Protein 6ZBR (pdb70)

Structure (mmCIF, N/CA/C/O backbone):
data_6ZBR
#
_entry.id   6ZBR
#
_cell.length_a   54.075
_cell.length_b   55.603
_cell.length_c   77.073
_cell.angle_alpha   90.000
_cell.angle_beta   90.000
_cell.angle_gamma   90.000
#
_symmetry.space_group_name_H-M   'P 21 21 21'
#
loop_
_entity.id
_entity.type
_entity.pdbx_description
1 polymer 'Chains: P'
2 polymer 'Vascular endothelial growth factor A'
3 non-polymer (4S)-2-METHYL-2,4-PENTANEDIOL
4 non-polymer 'PHOSPHATE ION'
5 water water
#
loop_
_atom_site.group_PDB
_atom_site.id
_atom_site.type_symbol
_atom_site.label_atom_id
_atom_site.label_alt_id
_atom_site.label_comp_id
_atom_site.label_asym_id
_atom_site.label_entity_id
_atom_site.label_seq_id
_atom_site.pdbx_PDB_ins_code
_atom_site.Cartn_x
_atom_site.Cartn_y
_atom_site.Cartn_z
_atom_site.occupancy
_atom_site.B_iso_or_equiv
_atom_site.auth_seq_id
_atom_site.auth_comp_id
_atom_site.auth_asym_id
_atom_site.auth_atom_id
_atom_site.pdbx_PDB_model_num
ATOM 1 N N . CYS A 1 1 ? 27.60500 49.16300 0.56700 0.870 155.40930 1 CYS P N 1
ATOM 2 C CA . CYS A 1 1 ? 27.50000 47.67600 0.47500 0.870 141.77468 1 CYS P CA 1
ATOM 3 C C . CYS A 1 1 ? 28.72000 46.98700 1.11400 0.870 130.02223 1 CYS P C 1
ATOM 4 O O . CYS A 1 1 ? 29.70500 46.69500 0.43600 0.870 122.67041 1 CYS P O 1
ATOM 13 N N . ASP A 1 2 ? 28.61700 46.74500 2.42600 0.870 113.93140 2 ASP P N 1
ATOM 14 C CA . ASP A 1 2 ? 29.65900 46.07700 3.20700 0.870 108.64623 2 ASP P CA 1
ATOM 15 C C . ASP A 1 2 ? 30.10500 44.77000 2.53900 0.870 98.73568 2 ASP 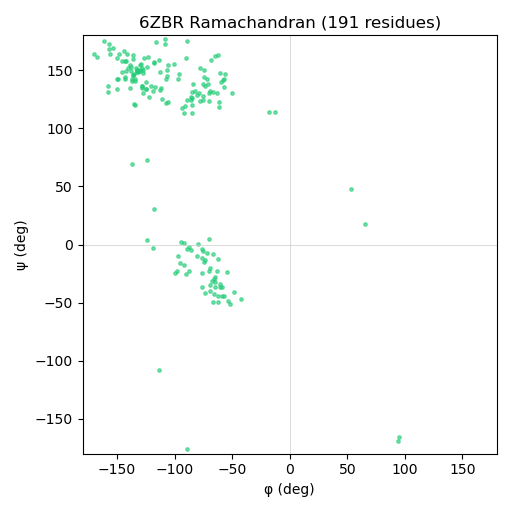P C 1
ATOM 16 O O . ASP A 1 2 ? 29.27200 43.93700 2.17500 0.870 90.14896 2 ASP P O 1
ATOM 25 N N . ILE A 1 3 ? 31.42800 44.59700 2.38800 0.870 87.28635 3 ILE P N 1
ATOM 26 C CA . ILE A 1 3 ? 32.01600 43.40500 1.77700 0.870 82.75326 3 ILE P CA 1
ATOM 27 C C . ILE A 1 3 ? 31.73200 42.09800 2.55900 0.870 81.32142 3 ILE P C 1
ATOM 28 O O . ILE A 1 3 ? 31.79100 40.98700 1.98700 0.870 74.24388 3 ILE P O 1
ATOM 44 N N . HIS A 1 4 ? 31.43700 42.19100 3.85100 0.870 75.06551 4 HIS P N 1
ATOM 45 C CA . HIS A 1 4 ? 31.29400 40.98000 4.66700 0.870 74.59100 4 HIS P CA 1
ATOM 46 C C . HIS A 1 4 ? 29.87700 40.41900 4.67500 0.870 73.98260 4 HIS P C 1
ATOM 47 O O . HIS A 1 4 ? 29.65600 39.32600 5.22200 0.870 73.49769 4 HIS P O 1
ATOM 61 N N . VAL A 1 5 ? 28.93500 41.09300 4.03600 0.870 73.97342 5 VAL P N 1
ATOM 62 C CA . VAL A 1 5 ? 27.50400 40.77300 4.07000 0.870 73.48713 5 VAL P CA 1
ATOM 63 C C . VAL A 1 5 ? 27.02600 40.31400 2.70100 0.870 72.91523 5 VAL P C 1
ATOM 64 O O . VAL A 1 5 ? 27.50200 40.83300 1.69500 0.870 73.10694 5 VAL P O 1
ATOM 96 N N . TRP A 1 7 ? 25.25500 40.35600 -0.69400 0.870 71.95707 7 TRP P N 1
ATOM 97 C CA . TRP A 1 7 ? 24.90800 41.57900 -1.45000 0.870 72.34928 7 TRP P CA 1
ATOM 98 C C . TRP A 1 7 ? 23.57800 41.46800 -2.24600 0.870 71.86544 7 TRP P C 1
ATOM 99 O O . TRP A 1 7 ? 23.20900 40.37600 -2.70800 0.870 71.17635 7 TRP P O 1
ATOM 120 N N . GLU A 1 8 ? 22.86300 42.59200 -2.39900 0.870 81.94333 8 GLU P N 1
ATOM 121 C CA . GLU A 1 8 ? 21.77900 42.71300 -3.36800 0.870 87.75953 8 GLU P CA 1
ATOM 122 C C . GLU A 1 8 ? 22.34000 43.20800 -4.69700 0.870 81.18811 8 GLU P C 1
ATOM 123 O O . GLU A 1 8 ? 23.51300 43.57800 -4.80600 0.870 81.76610 8 GLU P O 1
ATOM 135 N N . TRP A 1 9 ? 21.48000 43.27300 -5.71300 0.870 77.96313 9 TRP P N 1
ATOM 136 C CA . TRP A 1 9 ? 21.96100 43.65700 -7.03700 0.870 75.86112 9 TRP P CA 1
ATOM 137 C C . TRP A 1 9 ? 22.60200 45.04900 -7.01900 0.870 84.71692 9 TRP P C 1
ATOM 138 O O . TRP A 1 9 ? 23.66500 45.25300 -7.62200 0.870 85.90350 9 TRP P O 1
ATOM 159 N N . LYS A 1 10 ? 21.97300 46.01600 -6.35100 0.870 89.63152 10 LYS P N 1
ATOM 160 C CA . LYS A 1 10 ? 22.51800 47.37800 -6.30000 0.870 101.16523 10 LYS P CA 1
ATOM 161 C C . LYS A 1 10 ? 24.03300 47.38000 -6.07400 0.870 103.77407 10 LYS P C 1
ATOM 162 O O . LYS A 1 10 ? 24.77700 48.08200 -6.77200 0.870 101.29847 10 LYS P O 1
ATOM 179 N N . CYS A 1 11 ? 24.49500 46.58400 -5.09500 0.870 97.52689 11 CYS P N 1
ATOM 180 C CA . CYS A 1 11 ? 25.92100 46.46600 -4.78500 0.870 98.58098 11 CYS P CA 1
ATOM 181 C C . CYS A 1 11 ? 26.77500 46.23000 -6.02300 0.870 96.83297 11 CYS P C 1
ATOM 182 O O . CYS A 1 11 ? 27.87500 46.78700 -6.14400 0.870 101.98266 11 CYS P O 1
ATOM 189 N N . PHE A 1 12 ? 26.30100 45.38700 -6.93900 0.870 68.13038 12 PHE P N 1
ATOM 190 C CA . PHE A 1 12 ? 27.12900 44.94400 -8.06000 0.870 68.90655 12 PHE P CA 1
ATOM 191 C C . PHE A 1 12 ? 27.17200 45.97400 -9.18200 0.870 76.68123 12 PHE P C 1
ATOM 192 O O . PHE A 1 12 ? 27.96300 45.80700 -10.11600 0.870 73.66002 12 PHE P O 1
ATOM 209 N N . GLU A 1 13 ? 26.31500 46.99500 -9.08800 0.870 86.91974 13 GLU P N 1
ATOM 210 C CA . GLU A 1 13 ? 26.32000 48.18400 -9.92600 0.870 110.06209 13 GLU P CA 1
ATOM 211 C C . GLU A 1 13 ? 27.22600 49.31000 -9.40400 0.870 111.33324 13 GLU P C 1
ATOM 212 O O . GLU A 1 13 ? 27.62800 50.16000 -10.20300 0.870 116.86269 13 GLU P O 1
ATOM 224 N N . GLU A 1 14 ? 27.56000 49.35800 -8.10600 0.870 109.51331 14 GLU P N 1
ATOM 225 C CA . GLU A 1 14 ? 28.35600 50.48600 -7.59700 0.870 113.20028 14 GLU P CA 1
ATOM 226 C C . GLU A 1 14 ? 29.55200 50.75100 -8.49600 0.870 120.16451 14 GLU P C 1
ATOM 227 O O . GLU A 1 14 ? 30.65100 50.99100 -7.99900 0.870 119.27229 14 GLU P O 1
ATOM 238 N N . GLU B 2 1 ? 16.91900 13.41000 18.90900 1.000 67.75542 13 GLU V N 1
ATOM 239 C CA . GLU B 2 1 ? 18.03600 13.44500 19.84500 1.000 58.44473 13 GLU V CA 1
ATOM 240 C C . GLU B 2 1 ? 19.22000 12.63600 19.29700 1.000 43.06176 13 GLU V C 1
ATOM 241 O O . GLU B 2 1 ? 20.37000 13.06400 19.38600 1.000 36.20371 13 GLU V O 1
ATOM 252 N N . VAL B 2 2 ? 18.94600 11.45600 18.74300 1.000 34.93799 14 VAL V N 1
ATOM 253 C CA . VAL B 2 2 ? 19.95700 10.66900 18.05000 1.000 27.46014 14 VAL V CA 1
ATOM 254 C C . VAL B 2 2 ? 19.44600 10.36500 16.64900 1.000 32.24702 14 VAL V C 1
ATOM 255 O O . VAL B 2 2 ? 18.29500 9.94700 16.47400 1.000 33.16184 14 VAL V O 1
ATOM 268 N N . VAL B 2 3 ? 20.30200 10.54900 15.65600 1.000 27.79080 15 VAL V N 1
ATOM 269 C CA . VAL B 2 3 ? 19.95200 10.15500 14.30300 1.000 23.10230 15 VAL V CA 1
ATOM 270 C C . VAL B 2 3 ? 20.05100 8.63900 14.21300 1.000 22.13142 15 VAL V C 1
ATOM 271 O O . VAL B 2 3 ? 21.10000 8.06000 14.50700 1.000 26.59694 15 VAL V O 1
ATOM 284 N N . LYS B 2 4 ? 18.99000 8.00400 13.74200 1.000 23.37250 16 LYS V N 1
ATOM 285 C CA . LYS B 2 4 ? 18.97400 6.54000 13.73400 1.000 24.54713 16 LYS V CA 1
ATOM 286 C C . LYS B 2 4 ? 19.80400 5.97300 12.58100 1.000 29.71807 16 LYS V C 1
ATOM 287 O O . LYS B 2 4 ? 19.93000 6.57100 11.50600 1.000 27.40724 16 LYS V O 1
ATOM 306 N N . PHE B 2 5 ? 20.32800 4.76100 12.80300 1.000 25.50475 17 PHE V N 1
ATOM 307 C CA . PHE B 2 5 ? 21.31500 4.17000 11.91100 1.000 23.09674 17 PHE V CA 1
ATOM 308 C C . PHE B 2 5 ? 20.86000 4.13800 10.45200 1.000 29.77845 17 PHE V C 1
ATOM 309 O O . PHE B 2 5 ? 21.62600 4.48400 9.54600 1.000 28.06289 17 PHE V O 1
ATOM 326 N N . MET B 2 6 ? 19.63800 3.66300 10.20300 1.000 28.95412 18 MET V N 1
ATOM 327 C CA . MET B 2 6 ? 19.19100 3.49200 8.82400 1.000 35.16336 18 MET V CA 1
ATOM 328 C C . MET B 2 6 ? 19.02400 4.83400 8.15200 1.000 36.60513 18 MET V C 1
ATOM 329 O O . MET B 2 6 ? 19.21000 4.95100 6.93700 1.000 37.97412 18 MET V O 1
ATOM 343 N N . ASP B 2 7 ? 18.65700 5.84900 8.93000 1.000 32.61873 19 ASP V N 1
ATOM 344 C CA . ASP B 2 7 ? 18.59200 7.20500 8.40100 1.000 33.63066 19 ASP V CA 1
ATOM 345 C C . ASP B 2 7 ? 19.97900 7.70500 8.03700 1.000 32.53806 19 ASP V C 1
ATOM 346 O O . ASP B 2 7 ? 20.18800 8.23100 6.94100 1.000 33.64815 19 ASP V O 1
ATOM 355 N N . VAL B 2 8 ? 20.94300 7.57400 8.95000 1.000 26.68673 20 VAL V N 1
ATOM 356 C CA . VAL B 2 8 ? 22.30400 7.97300 8.61900 1.000 25.69659 20 VAL V CA 1
ATOM 357 C C . VAL B 2 8 ? 22.78200 7.21700 7.39200 1.000 26.67726 20 VAL V C 1
ATOM 358 O O . VAL B 2 8 ? 23.39700 7.79700 6.48700 1.000 29.25356 20 VAL V O 1
ATOM 371 N N . TYR B 2 9 ? 22.52600 5.90700 7.35000 1.000 26.46716 21 TYR V N 1
ATOM 372 C CA . TYR B 2 9 ? 23.04700 5.09200 6.26300 1.000 29.35533 21 TYR V CA 1
ATOM 373 C C . TYR B 2 9 ? 22.47900 5.55800 4.92400 1.000 32.35091 21 TYR V C 1
ATOM 374 O O . TYR B 2 9 ? 23.22200 5.79900 3.96500 1.000 27.89588 21 TYR V O 1
ATOM 392 N N . GLN B 2 10 ? 21.16100 5.73000 4.85100 1.000 29.35746 22 GLN V N 1
ATOM 393 C CA . GLN B 2 10 ? 20.54200 6.12600 3.58500 1.000 24.98823 22 GLN V CA 1
ATOM 394 C C . GLN B 2 10 ? 20.98100 7.51600 3.14900 1.000 28.82336 22 GLN V C 1
ATOM 395 O O . GLN B 2 10 ? 21.14700 7.77000 1.94800 1.000 37.85862 22 GLN V O 1
ATOM 409 N N . ARG B 2 11 ? 21.15900 8.43700 4.09700 1.000 29.26689 23 ARG V N 1
ATOM 410 C CA . ARG B 2 11 ? 21.48100 9.80900 3.73300 1.000 26.63341 23 ARG V CA 1
ATOM 411 C C . ARG B 2 11 ? 22.92900 9.99500 3.29800 1.000 24.58154 23 ARG V C 1
ATOM 412 O O . ARG B 2 11 ? 23.21800 10.94400 2.54900 1.000 30.62157 23 ARG V O 1
ATOM 433 N N . SER B 2 12 ? 23.81900 9.11800 3.73700 1.000 25.20095 24 SER V N 1
ATOM 434 C CA . SER B 2 12 ? 25.25000 9.18200 3.48400 1.000 24.35603 24 SER V CA 1
ATOM 435 C C . SER B 2 12 ? 25.64000 8.40900 2.22600 1.000 27.25323 24 SER V C 1
ATOM 436 O O . SER B 2 12 ? 26.72800 8.62400 1.69400 1.000 25.80888 24 SER V O 1
ATOM 444 N N . TYR B 2 13 ? 24.78000 7.53100 1.75000 1.000 26.81901 25 TYR V N 1
ATOM 445 C CA . TYR B 2 13 ? 25.17300 6.60500 0.70200 1.000 22.74711 25 TYR V CA 1
ATOM 446 C C . TYR B 2 13 ? 25.29000 7.33000 -0.63600 1.000 24.81289 25 TYR V C 1
ATOM 447 O O . TYR B 2 13 ? 24.41800 8.11000 -0.98800 1.000 26.25070 25 TYR V O 1
ATOM 465 N N . CYS B 2 14 ? 26.36600 7.02500 -1.37200 1.000 23.55454 26 CYS V N 1
ATOM 466 C CA . CYS B 2 14 ? 26.62400 7.50000 -2.74100 1.000 24.61315 26 CYS V CA 1
ATOM 467 C C . CYS B 2 14 ? 25.39300 8.02200 -3.47100 1.000 26.76311 26 CYS V C 1
ATOM 468 O O . CYS B 2 14 ? 24.47700 7.26500 -3.79800 1.000 27.14742 26 CYS V O 1
ATOM 475 N N . HIS B 2 15 ? 25.36600 9.31900 -3.77600 1.000 21.20732 27 HIS V N 1
ATOM 476 C CA . HIS B 2 15 ? 24.29300 9.88900 -4.57400 1.000 25.23911 27 HIS V CA 1
ATOM 477 C C . HIS B 2 15 ? 24.67800 11.32200 -4.96200 1.000 23.59148 27 HIS V C 1
ATOM 478 O O . HIS B 2 15 ? 25.64600 11.88300 -4.41500 1.000 20.39147 27 HIS V O 1
ATOM 492 N N . PRO B 2 16 ? 23.99000 11.89100 -5.95700 1.000 21.83707 28 PRO V N 1
ATOM 493 C CA . PRO B 2 16 ? 24.21400 13.29600 -6.30000 1.000 17.88206 28 PRO V CA 1
ATOM 494 C C . PRO B 2 16 ? 23.76400 14.21200 -5.17100 1.000 19.46766 28 PRO V C 1
ATOM 495 O O . PRO B 2 16 ? 22.62000 14.15700 -4.71600 1.000 23.08594 28 PRO V O 1
ATOM 506 N N . ILE B 2 17 ? 24.65000 15.13500 -4.80900 1.000 22.80183 29 ILE V N 1
ATOM 507 C CA . ILE B 2 17 ? 24.38100 16.10400 -3.75400 1.000 20.56388 29 ILE V CA 1
ATOM 508 C C . ILE B 2 17 ? 24.86300 17.47000 -4.21900 1.000 20.46758 29 ILE V C 1
ATOM 509 O O . ILE B 2 17 ? 25.92000 17.60700 -4.84300 1.000 20.97361 29 ILE V O 1
ATOM 525 N N . GLU B 2 18 ? 24.13600 18.49300 -3.79700 1.000 23.47577 30 GLU V N 1
ATOM 526 C CA . GLU B 2 18 ? 24.56900 19.85900 -4.03900 1.000 22.03711 30 GLU V CA 1
ATOM 527 C C . GLU B 2 18 ? 25.90400 20.12800 -3.35900 1.000 20.80907 30 GLU V C 1
ATOM 528 O O . GLU B 2 18 ? 26.04700 19.93900 -2.13800 1.000 22.38550 30 GLU V O 1
ATOM 540 N N . THR B 2 19 ? 26.89800 20.44600 -4.17500 1.000 19.08004 31 THR V N 1
ATOM 541 C CA . THR B 2 19 ? 28.29300 20.66700 -3.82200 1.000 19.23477 31 THR V CA 1
ATOM 542 C C . THR B 2 19 ? 28.74700 22.05300 -4.30800 1.000 23.95349 31 THR V C 1
ATOM 543 O O . THR B 2 19 ? 28.49000 22.44100 -5.44600 1.000 21.75403 31 THR V O 1
ATOM 554 N N . LEU B 2 20 ? 29.43000 22.79800 -3.45400 1.000 23.99842 32 LEU V N 1
ATOM 555 C CA . LEU B 2 20 ? 29.93700 24.11500 -3.82200 1.000 20.28085 32 LEU V CA 1
ATOM 556 C C . LEU B 2 20 ? 31.34600 23.95100 -4.38200 1.000 28.74719 32 LEU V C 1
ATOM 557 O O . LEU B 2 20 ? 32.22500 23.41600 -3.71200 1.000 31.74157 32 LEU V O 1
ATOM 573 N N . VAL B 2 21 ? 31.54400 24.34400 -5.63700 1.000 25.54200 33 VAL V N 1
ATOM 574 C CA . VAL B 2 21 ? 32.78500 24.09700 -6.36200 1.000 26.54332 33 VAL V CA 1
ATOM 575 C C . VAL B 2 21 ? 33.39500 25.42400 -6.79900 1.000 26.16843 33 VAL V C 1
ATOM 576 O O . VAL B 2 21 ? 32.68200 26.28800 -7.30900 1.000 27.03829 33 VAL V O 1
ATOM 589 N N . ASP B 2 22 ? 34.71400 25.57400 -6.63900 1.000 28.09059 34 ASP V N 1
ATOM 590 C CA . ASP B 2 22 ? 35.38000 26.79000 -7.10600 1.000 27.55440 34 ASP V CA 1
ATOM 591 C C . ASP B 2 22 ? 35.42700 26.80700 -8.62600 1.000 27.84715 34 ASP V C 1
ATOM 592 O O . ASP B 2 22 ? 35.74100 25.81300 -9.27100 1.000 27.50597 34 AS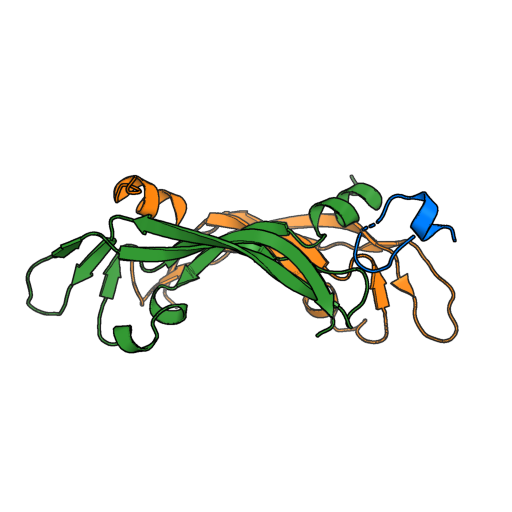P V O 1
ATOM 601 N N . ILE B 2 23 ? 35.15600 27.97100 -9.20600 1.000 25.93512 35 ILE V N 1
ATOM 602 C CA . ILE B 2 23 ? 35.08700 28.03500 -10.66200 1.000 27.07532 35 ILE V CA 1
ATOM 603 C C . ILE B 2 23 ? 36.45200 27.74500 -11.28300 1.000 27.98484 35 ILE V C 1
ATOM 604 O O . ILE B 2 23 ? 36.53100 27.19300 -12.38900 1.000 30.54643 35 ILE V O 1
ATOM 620 N N . PHE B 2 24 ? 37.54000 28.11800 -10.60400 1.000 26.97968 36 PHE V N 1
ATOM 621 C CA . PHE B 2 24 ? 38.87700 27.86600 -11.14300 1.000 32.31293 36 PHE V CA 1
ATOM 622 C C . PHE B 2 24 ? 39.12300 26.38200 -11.33700 1.000 38.43495 36 PHE V C 1
ATOM 623 O O . PHE B 2 24 ? 39.83800 25.97500 -12.25900 1.000 37.62440 36 PHE V O 1
ATOM 640 N N . GLN B 2 25 ? 38.59500 25.56800 -10.42700 1.000 32.81418 37 GLN V N 1
ATOM 641 C CA . GLN B 2 25 ? 38.71300 24.12300 -10.55400 1.000 38.40332 37 GLN V CA 1
ATOM 642 C C . GLN B 2 25 ? 38.06000 23.62300 -11.83400 1.000 36.11173 37 GLN V C 1
ATOM 643 O O . GLN B 2 25 ? 38.52500 22.64500 -12.43100 1.000 41.98386 37 GLN V O 1
ATOM 657 N N . GLU B 2 26 ? 36.98300 24.26600 -12.26400 1.000 31.67006 38 GLU V N 1
ATOM 658 C CA . GLU B 2 26 ? 36.26400 23.86200 -13.46400 1.000 29.46219 38 GLU V CA 1
ATOM 659 C C . GLU B 2 26 ? 36.76600 24.53800 -14.73400 1.000 37.64611 38 GLU V C 1
ATOM 660 O O . GLU B 2 26 ? 36.58700 23.98600 -15.82800 1.000 33.71369 38 GLU V O 1
ATOM 672 N N . TYR B 2 27 ? 37.37500 25.72200 -14.61900 1.000 28.78334 39 TYR V N 1
ATOM 673 C CA . TYR B 2 27 ? 37.90300 26.47300 -15.75600 1.000 28.62145 39 TYR V CA 1
ATOM 674 C C . TYR B 2 27 ? 39.38000 26.77300 -15.53500 1.000 32.05246 39 TYR V C 1
ATOM 675 O O . TYR B 2 27 ? 39.77400 27.92300 -15.28600 1.000 25.12914 39 TYR V O 1
ATOM 693 N N . PRO B 2 28 ? 40.22800 25.76000 -15.65000 1.000 27.81065 40 PRO V N 1
ATOM 694 C CA . PRO B 2 28 ? 41.65600 25.95000 -15.34600 1.000 33.54665 40 PRO V CA 1
ATOM 695 C C . PRO B 2 28 ? 42.40300 26.82200 -16.34300 1.000 38.38338 40 PRO V C 1
ATOM 696 O O . PRO B 2 28 ? 43.45400 27.37900 -15.99400 1.000 32.81141 40 PRO V O 1
ATOM 707 N N . ASP B 2 29 ? 41.89600 26.99300 -17.55600 1.000 33.79298 41 ASP V N 1
ATOM 708 C CA . ASP B 2 29 ? 42.56800 27.90900 -18.46700 1.000 40.83794 41 ASP V CA 1
ATOM 709 C C . ASP B 2 29 ? 42.21600 29.36200 -18.17600 1.000 43.39313 41 ASP V C 1
ATOM 710 O O . ASP B 2 29 ? 42.72800 30.25300 -18.85600 1.000 41.59858 41 ASP V O 1
ATOM 719 N N . GLU B 2 30 ? 41.37900 29.63000 -17.17100 1.000 34.80408 42 GLU V N 1
ATOM 720 C CA . GLU B 2 30 ? 40.93700 30.99000 -16.86500 1.000 32.21558 42 GLU V CA 1
ATOM 721 C C . GLU B 2 30 ? 41.37500 31.45200 -15.47400 1.000 37.92766 42 GLU V C 1
ATOM 722 O O . GLU B 2 30 ? 40.69900 32.25900 -14.84200 1.000 39.75813 42 GLU V O 1
ATOM 734 N N . ILE B 2 31 ? 42.51100 30.96300 -14.97400 1.000 44.42498 43 ILE V N 1
ATOM 735 C CA . ILE B 2 31 ? 42.92000 31.31500 -13.61500 1.000 43.46347 43 ILE V CA 1
ATOM 736 C C . ILE B 2 31 ? 43.47400 32.72700 -13.55600 1.000 47.26968 43 ILE V C 1
ATOM 737 O O . ILE B 2 31 ? 43.81800 33.22600 -12.47200 1.000 43.68044 43 ILE V O 1
ATOM 753 N N . GLU B 2 32 ? 43.58000 33.38200 -14.71200 1.000 45.08460 44 GLU V N 1
ATOM 754 C CA . GLU B 2 32 ? 43.90000 34.80400 -14.76100 1.000 54.43259 44 GLU V CA 1
ATOM 755 C C . GLU B 2 32 ? 42.72900 35.69000 -14.34800 1.000 50.24762 44 GLU V C 1
ATOM 756 O O . GLU B 2 32 ? 42.92800 36.88900 -14.10800 1.000 50.53276 44 GLU V O 1
ATOM 768 N N . TYR B 2 33 ? 41.51800 35.14200 -14.29300 1.000 37.34026 45 TYR V N 1
ATOM 769 C CA . TYR B 2 33 ? 40.31800 35.90500 -14.00300 1.000 33.86993 45 TYR V CA 1
ATOM 770 C C . TYR B 2 33 ? 40.00900 35.95900 -12.51100 1.000 37.23394 45 TYR V C 1
ATOM 771 O O . TYR B 2 33 ? 40.46900 35.13200 -11.71800 1.000 37.38551 45 TYR V O 1
ATOM 789 N N . ILE B 2 34 ? 39.19100 36.94500 -12.15200 1.000 29.07634 46 ILE V N 1
ATOM 790 C CA . ILE B 2 34 ? 38.45300 36.98000 -10.89800 1.000 30.38780 46 ILE V CA 1
ATOM 791 C C . ILE B 2 34 ? 36.97600 36.80600 -11.23200 1.000 32.01959 46 ILE V C 1
ATOM 792 O O . ILE B 2 34 ? 36.42300 37.55100 -12.03900 1.000 24.36839 46 ILE V O 1
ATOM 808 N N . PHE B 2 35 ? 36.33000 35.81700 -10.62400 1.000 25.09953 47 PHE V N 1
ATOM 809 C CA . PHE B 2 35 ? 34.91700 35.55600 -10.84800 1.000 20.53892 47 PHE V CA 1
ATOM 810 C C . PHE B 2 35 ? 34.08500 35.98100 -9.64400 1.000 25.69368 47 PHE V C 1
ATOM 811 O O . PHE B 2 35 ? 34.51100 35.83500 -8.48900 1.000 27.11499 47 PHE V O 1
ATOM 828 N N . LYS B 2 36 ? 32.84200 36.37300 -9.91800 1.000 21.94579 48 LYS V N 1
ATOM 829 C CA . LYS B 2 36 ? 31.82900 36.65500 -8.90800 1.000 23.65915 48 LYS V CA 1
ATOM 830 C C . LYS B 2 36 ? 30.53500 36.00100 -9.35800 1.000 24.21513 48 LYS V C 1
ATOM 831 O O . LYS B 2 36 ? 30.09000 36.23200 -10.48800 1.000 23.68989 48 LYS V O 1
ATOM 850 N N . PRO B 2 37 ? 29.95400 35.08700 -8.56700 1.000 20.28237 49 PRO V N 1
ATOM 851 C CA . PRO B 2 37 ? 30.56100 34.49500 -7.36700 1.000 25.83458 49 PRO V CA 1
ATOM 852 C C . PRO B 2 37 ? 31.81800 33.71700 -7.74800 1.000 26.33694 49 PRO V C 1
ATOM 853 O O . PRO B 2 37 ? 31.98300 33.41300 -8.96200 1.000 21.97833 49 PRO V O 1
ATOM 864 N N . SER B 2 38 ? 32.69500 33.39600 -6.80100 1.000 25.14275 50 SER V N 1
ATOM 865 C CA . SER B 2 38 ? 33.89500 32.63600 -7.12200 1.000 21.80534 50 SER V CA 1
ATOM 866 C C . SER B 2 38 ? 33.66000 31.13600 -7.06800 1.000 21.32841 50 SER V C 1
ATOM 867 O O . SER B 2 38 ? 34.56800 30.37800 -7.40200 1.000 26.37982 50 SER V O 1
ATOM 875 N N . CYS B 2 39 ? 32.45800 30.71200 -6.70200 1.000 22.48047 51 CYS V N 1
ATOM 876 C CA . CYS B 2 39 ? 32.11300 29.30100 -6.59300 1.000 22.69871 51 CYS V CA 1
ATOM 877 C C . CYS B 2 39 ? 30.66100 29.16400 -7.00100 1.000 24.86234 51 CYS V C 1
ATOM 878 O O . CYS B 2 39 ? 29.90800 30.13700 -7.00000 1.000 22.85495 51 CYS V O 1
ATOM 885 N N . VAL B 2 40 ? 30.28600 27.95200 -7.40500 1.000 19.13080 52 VAL V N 1
ATOM 886 C CA . VAL B 2 40 ? 28.93000 27.69600 -7.89000 1.000 18.37020 52 VAL V CA 1
ATOM 887 C C . VAL B 2 40 ? 28.37100 26.42100 -7.25700 1.000 21.04893 52 VAL V C 1
ATOM 888 O O . VAL B 2 40 ? 29.13300 25.52900 -6.92100 1.000 21.38015 52 VAL V O 1
ATOM 901 N N . PRO B 2 41 ? 27.04800 26.31000 -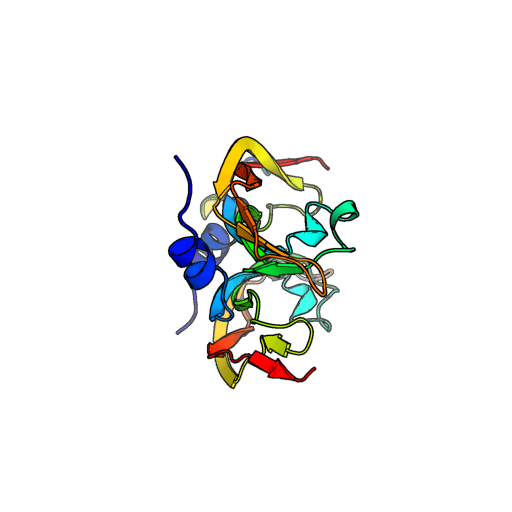7.09400 1.000 21.61666 53 PRO V N 1
ATOM 902 C CA . PRO B 2 41 ? 26.42900 25.08600 -6.57900 1.000 21.22907 53 PRO V CA 1
ATOM 903 C C . PRO B 2 41 ? 26.19900 24.11300 -7.71300 1.000 20.63535 53 PRO V C 1
ATOM 904 O O . PRO B 2 41 ? 25.52000 24.45100 -8.67500 1.000 22.77213 53 PRO V O 1
ATOM 915 N N . LEU B 2 42 ? 26.69800 22.89000 -7.57100 1.000 19.54438 54 LEU V N 1
ATOM 916 C CA . LEU B 2 42 ? 26.55800 21.90100 -8.63000 1.000 21.15056 54 LEU V CA 1
ATOM 917 C C . LEU B 2 42 ? 26.13600 20.58000 -8.01400 1.000 21.45251 54 LEU V C 1
ATOM 918 O O . LEU B 2 42 ? 26.53800 20.27100 -6.89700 1.000 22.42820 54 LEU V O 1
ATOM 934 N N . MET B 2 43 ? 25.34000 19.81000 -8.75400 1.000 20.58912 55 MET V N 1
ATOM 935 C CA . MET B 2 43 ? 25.06100 18.44300 -8.32300 1.000 20.58989 55 MET V CA 1
ATOM 936 C C . MET B 2 43 ? 26.26100 17.58500 -8.67400 1.000 20.98047 55 MET V C 1
ATOM 937 O O . MET B 2 43 ? 26.64700 17.49300 -9.84400 1.000 20.03539 55 MET V O 1
ATOM 951 N N . ARG B 2 44 ? 26.83300 16.92200 -7.66100 1.000 21.44073 56 ARG V N 1
ATOM 952 C CA . ARG B 2 44 ? 28.02600 16.11400 -7.83900 1.000 19.72518 56 ARG V CA 1
ATOM 953 C C . ARG B 2 44 ? 27.92700 14.89000 -6.95000 1.000 19.19211 56 ARG V C 1
ATOM 954 O O . ARG B 2 44 ? 27.40400 14.98500 -5.83900 1.000 21.38245 56 ARG V O 1
ATOM 975 N N . CYS B 2 45 ? 28.43400 13.77000 -7.43600 1.000 21.73454 57 CYS V N 1
ATOM 976 C CA . CYS B 2 45 ? 28.39800 12.56800 -6.61900 1.000 22.54931 57 CYS V CA 1
ATOM 977 C C . CYS B 2 45 ? 29.12600 12.80600 -5.31100 1.000 24.78066 57 CYS V C 1
ATOM 978 O O . CYS B 2 45 ? 30.17500 13.45900 -5.25800 1.000 25.57020 57 CYS V O 1
ATOM 985 N N . GLY B 2 46 ? 28.56100 12.24600 -4.24600 1.000 22.25052 58 GLY V N 1
ATOM 986 C CA . GLY B 2 46 ? 29.14300 12.38000 -2.93600 1.000 24.75084 58 GLY V CA 1
ATOM 987 C C . GLY B 2 46 ? 28.66400 11.24700 -2.05900 1.000 22.80251 58 GLY V C 1
ATOM 988 O O . GLY B 2 46 ? 27.67800 10.56800 -2.33700 1.000 24.17933 58 GLY V O 1
ATOM 992 N N . GLY B 2 47 ? 29.31500 11.13500 -0.94300 1.000 22.34072 59 GLY V N 1
ATOM 993 C CA . GLY B 2 47 ? 28.95300 10.09900 -0.01000 1.000 22.82327 59 GLY V CA 1
ATOM 994 C C . GLY B 2 47 ? 29.78100 8.85300 -0.17800 1.000 25.42401 59 GLY V C 1
ATOM 995 O O . GLY B 2 47 ? 30.78700 8.82400 -0.89400 1.000 36.55945 59 GLY V O 1
ATOM 999 N N . CYS B 2 48 ? 29.34600 7.79900 0.49600 1.000 26.13246 60 CYS V N 1
ATOM 1000 C CA . CYS B 2 48 ? 30.18300 6.63600 0.69400 1.000 29.08455 60 CYS V CA 1
ATOM 1001 C C . CYS B 2 48 ? 29.52100 5.38000 0.15900 1.000 26.10414 60 CYS V C 1
ATOM 1002 O O . CYS B 2 48 ? 28.29800 5.29100 -0.02900 1.000 28.08745 60 CYS V O 1
ATOM 1009 N N . CYS B 2 49 ? 30.36600 4.40300 -0.04700 1.000 31.12095 61 CYS V N 1
ATOM 1010 C CA . CYS B 2 49 ? 29.96100 3.10700 -0.52100 1.000 29.36061 61 CYS V CA 1
ATOM 1011 C C . CYS B 2 49 ? 30.09700 2.13500 0.62200 1.000 39.11155 61 CYS V C 1
ATOM 1012 O O . CYS B 2 49 ? 30.55000 2.49100 1.71700 1.000 38.40821 61 CYS V O 1
ATOM 1019 N N . ASN B 2 50 ? 29.69700 0.90400 0.36700 1.000 32.79629 62 ASN V N 1
ATOM 1020 C CA . ASN B 2 50 ? 29.67300 -0.05200 1.47400 1.000 49.01439 62 ASN V CA 1
ATOM 1021 C C . ASN B 2 50 ? 31.05500 -0.57500 1.85500 1.000 53.07166 62 ASN V C 1
ATOM 1022 O O . ASN B 2 50 ? 31.18900 -1.18500 2.92000 1.000 46.50383 62 ASN V O 1
ATOM 1033 N N . ASP B 2 51 ? 32.08100 -0.32500 1.04500 1.000 45.54056 63 ASP V N 1
ATOM 1034 C CA . ASP B 2 51 ? 33.39200 -0.92700 1.22000 1.000 65.89007 63 ASP V CA 1
ATOM 1035 C C . ASP B 2 51 ? 34.47900 0.09100 0.92300 1.000 78.14454 63 ASP V C 1
ATOM 1036 O O . ASP B 2 51 ? 34.29200 1.01400 0.12300 1.000 71.90271 63 ASP V O 1
ATOM 1045 N N . GLU B 2 52 ? 35.63000 -0.10500 1.56400 1.000 103.51017 64 GLU V N 1
ATOM 1046 C CA . GLU B 2 52 ? 36.85000 0.58300 1.16400 1.000 124.33633 64 GLU V CA 1
ATOM 1047 C C . GLU B 2 52 ? 37.33700 0.13500 -0.20900 1.000 121.59228 64 GLU V C 1
ATOM 1048 O O . GLU B 2 52 ? 38.26800 0.74400 -0.74600 1.000 127.03664 64 GLU V O 1
ATOM 1060 N N . GLY B 2 53 ? 36.73500 -0.90400 -0.78600 1.000 97.62447 65 GLY V N 1
ATOM 1061 C CA . GLY B 2 53 ? 37.06600 -1.36200 -2.11700 1.000 92.50279 65 GLY V CA 1
ATOM 1062 C C . GLY B 2 53 ? 36.23200 -0.76600 -3.22800 1.000 78.23332 65 GLY V C 1
ATOM 1063 O O . GLY B 2 53 ? 36.42400 -1.11700 -4.39600 1.000 69.12779 65 GLY V O 1
ATOM 1067 N N . LEU B 2 54 ? 35.30300 0.12800 -2.90400 1.000 66.93882 66 LEU V N 1
ATOM 1068 C CA . LEU B 2 54 ? 34.42100 0.74200 -3.88300 1.000 52.90055 66 LEU V CA 1
ATOM 1069 C C . LEU B 2 54 ? 34.54300 2.25400 -3.80100 1.000 50.13234 66 LEU V C 1
ATOM 1070 O O . LEU B 2 54 ? 34.86700 2.81000 -2.74600 1.000 50.50483 66 LEU V O 1
ATOM 1086 N N . GLU B 2 55 ? 34.28000 2.91400 -4.93300 1.000 47.80238 67 GLU V N 1
ATOM 1087 C CA . GLU B 2 55 ? 34.24600 4.36200 -5.01800 1.000 43.48197 67 GLU V CA 1
ATOM 1088 C C . GLU B 2 55 ? 32.92900 4.80500 -5.64400 1.000 35.73352 67 GLU V C 1
ATOM 1089 O O . GLU B 2 55 ? 32.33800 4.08700 -6.45400 1.000 34.93696 67 GLU V O 1
ATOM 1101 N N . CYS B 2 56 ? 32.48400 5.99800 -5.24900 1.000 34.81186 68 CYS V N 1
ATOM 1102 C CA . CYS B 2 56 ? 31.23100 6.60100 -5.71100 1.000 29.45124 68 CYS V CA 1
ATOM 1103 C C . CYS B 2 56 ? 31.54100 7.45400 -6.92600 1.000 26.07660 68 CYS V C 1
ATOM 1104 O O . CYS B 2 56 ? 32.20700 8.48100 -6.79900 1.000 29.15036 68 CYS V O 1
ATOM 1111 N N . VAL B 2 57 ? 31.03900 7.04700 -8.09300 1.000 30.03527 69 VAL V N 1
ATOM 1112 C CA . VAL B 2 57 ? 31.41300 7.68100 -9.35700 1.000 32.00215 69 VAL V CA 1
ATOM 1113 C C . VAL B 2 57 ? 30.17700 8.05300 -10.17000 1.000 29.67745 69 VAL V C 1
ATOM 1114 O O . VAL B 2 57 ? 29.12500 7.40800 -10.07100 1.000 22.26196 69 VAL V O 1
ATOM 1127 N N . PRO B 2 58 ? 30.24500 9.10500 -10.97100 1.000 28.72615 70 PRO V N 1
ATOM 1128 C CA . PRO B 2 58 ? 29.09100 9.45600 -11.80200 1.000 22.94050 70 PRO V CA 1
ATOM 1129 C C . PRO B 2 58 ? 28.91200 8.45500 -12.92800 1.000 24.27972 70 PRO V C 1
ATOM 1130 O O . PRO B 2 58 ? 29.88300 7.98600 -13.51100 1.000 24.70483 70 PRO V O 1
ATOM 1141 N N . THR B 2 59 ? 27.66400 8.15900 -13.22200 1.000 20.94560 71 THR V N 1
ATOM 1142 C CA . THR B 2 59 ? 27.32500 7.33600 -14.35900 1.000 24.57900 71 THR V CA 1
ATOM 1143 C C . THR B 2 59 ? 26.36600 8.01700 -15.3090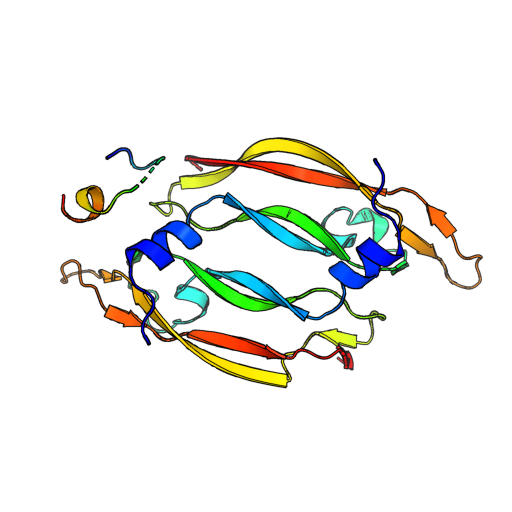0 1.000 21.87349 71 THR V C 1
ATOM 1144 O O . THR B 2 59 ? 26.02600 7.42600 -16.34600 1.000 24.85176 71 THR V O 1
ATOM 1155 N N . GLU B 2 60 ? 26.00900 9.28100 -15.06100 1.000 21.25673 72 GLU V N 1
ATOM 1156 C CA . GLU B 2 60 ? 25.15500 10.04000 -15.96100 1.000 21.48272 72 GLU V CA 1
ATOM 1157 C C . GLU B 2 60 ? 25.44800 11.48900 -15.65000 1.000 22.30280 72 GLU V C 1
ATOM 1158 O O . GLU B 2 60 ? 25.51200 11.85100 -14.46900 1.000 21.70930 72 GLU V O 1
ATOM 1170 N N . GLU B 2 61 ? 25.70200 12.27300 -16.68900 1.000 22.33886 73 GLU V N 1
ATOM 1171 C CA . GLU B 2 61 ? 26.07000 13.68500 -16.53700 1.000 22.46010 73 GLU V CA 1
ATOM 1172 C C . GLU B 2 61 ? 25.32600 14.55300 -17.54400 1.000 21.73825 73 GLU V C 1
ATOM 1173 O O . GLU B 2 61 ? 24.77600 14.06700 -18.53200 1.000 24.31671 73 GLU V O 1
ATOM 1185 N N . SER B 2 62 ? 25.31600 15.86100 -17.24900 1.000 20.72599 74 SER V N 1
ATOM 1186 C CA . SER B 2 62 ? 24.70300 16.88500 -18.08400 1.000 21.85850 74 SER V CA 1
ATOM 1187 C C . SER B 2 62 ? 25.36500 18.21500 -17.75000 1.000 21.53598 74 SER V C 1
ATOM 1188 O O . SER B 2 62 ? 26.17500 18.32300 -16.82500 1.000 23.11800 74 SER V O 1
ATOM 1196 N N . ASN B 2 63 ? 25.02400 19.21800 -18.53300 1.000 23.38890 75 ASN V N 1
ATOM 1197 C CA . ASN B 2 63 ? 25.53400 20.56200 -18.30800 1.000 23.47581 75 ASN V CA 1
ATOM 1198 C C . ASN B 2 63 ? 24.47300 21.47800 -17.72400 1.000 24.24101 75 ASN V C 1
ATOM 1199 O O . ASN B 2 63 ? 23.26300 21.27700 -17.88200 1.000 25.70307 75 ASN V O 1
ATOM 1210 N N . ILE B 2 64 ? 24.95100 22.49200 -17.01400 1.000 21.51103 76 ILE V N 1
ATOM 1211 C CA . ILE B 2 64 ? 24.12600 23.61000 -16.58800 1.000 25.88112 76 ILE V CA 1
ATOM 1212 C C . ILE B 2 64 ? 24.90600 24.88600 -16.88200 1.000 22.74956 76 ILE V C 1
ATOM 1213 O O . ILE B 2 64 ? 26.13700 24.91400 -16.74500 1.000 23.44301 76 ILE V O 1
ATOM 1229 N N . THR B 2 65 ? 24.19900 25.91500 -17.35200 1.000 23.14528 77 THR V N 1
ATOM 1230 C CA . THR B 2 65 ? 24.80600 27.19000 -17.69300 1.000 20.14560 77 THR V CA 1
ATOM 1231 C C . THR B 2 65 ? 24.31900 28.24600 -16.71100 1.000 20.61704 77 THR V C 1
ATOM 1232 O O . THR B 2 65 ? 23.12600 28.30800 -16.39400 1.000 21.61590 77 THR V O 1
ATOM 1243 N N . MET B 2 66 ? 25.25800 29.03100 -16.19800 1.000 19.93021 78 MET V N 1
ATOM 1244 C CA . MET B 2 66 ? 25.01000 30.08500 -15.22300 1.000 21.25636 78 MET V CA 1
ATOM 1245 C C . MET B 2 66 ? 25.62700 31.40300 -15.67300 1.000 21.14902 78 MET V C 1
ATOM 1246 O O . MET B 2 66 ? 26.68200 31.43000 -16.31800 1.000 21.03802 78 MET V O 1
ATOM 1260 N N . GLN B 2 67 ? 25.01100 32.51100 -15.22200 1.000 21.66121 79 GLN V N 1
ATOM 1261 C CA . GLN B 2 67 ? 25.53400 33.85100 -15.44300 1.000 24.15732 79 GLN V CA 1
ATOM 1262 C C . GLN B 2 67 ? 26.54400 34.16600 -14.34900 1.000 19.61416 79 GLN V C 1
ATOM 1263 O O . GLN B 2 67 ? 26.19200 34.14000 -13.16300 1.000 23.34841 79 GLN V O 1
ATOM 1277 N N . ILE B 2 68 ? 27.78700 34.43300 -14.74100 1.000 19.36288 80 ILE V N 1
ATOM 1278 C CA . ILE B 2 68 ? 28.89800 34.71000 -13.83200 1.000 22.48247 80 ILE V CA 1
ATOM 1279 C C . ILE B 2 68 ? 29.57500 36.02700 -14.21000 1.000 21.26014 80 ILE V C 1
ATOM 1280 O O . ILE B 2 68 ? 29.82700 36.28500 -15.39000 1.000 19.90149 80 ILE V O 1
ATOM 1296 N N A MET B 2 69 ? 29.89100 36.85600 -13.21700 0.510 22.06158 81 MET V N 1
ATOM 1297 N N B MET B 2 69 ? 29.89700 36.84400 -13.21500 0.490 22.07499 81 MET V N 1
ATOM 1298 C CA A MET B 2 69 ? 30.67100 38.05600 -13.47700 0.510 20.62425 81 MET V CA 1
ATOM 1299 C CA B MET B 2 69 ? 30.67500 38.03800 -13.47700 0.490 20.63812 81 MET V CA 1
ATOM 1300 C C A MET B 2 69 ? 32.14900 37.68700 -13.57300 0.510 22.85799 81 MET V C 1
ATOM 1301 C C B MET B 2 69 ? 32.15000 37.66800 -13.58500 0.490 22.88227 81 MET V C 1
ATOM 1302 O O A MET B 2 69 ? 32.64500 36.84700 -12.81400 0.510 22.34296 81 MET V O 1
ATOM 1303 O O B MET B 2 69 ? 32.65000 36.82300 -12.83500 0.490 22.33047 81 MET V O 1
ATOM 1330 N N . ARG B 2 70 ? 32.82500 38.27000 -14.55600 1.000 21.71581 82 ARG V N 1
ATOM 1331 C CA . ARG B 2 70 ? 34.21200 37.96600 -14.89000 1.000 25.05548 82 ARG V CA 1
ATOM 1332 C C . ARG B 2 70 ? 34.98800 39.25100 -15.12800 1.000 28.87868 82 ARG V C 1
ATOM 1333 O O . ARG B 2 70 ? 34.54100 40.11200 -15.89800 1.000 26.01127 82 ARG V O 1
ATOM 1354 N N . ILE B 2 71 ? 36.18300 39.35600 -14.54300 1.000 28.69450 83 ILE V N 1
ATOM 1355 C CA . ILE B 2 71 ? 37.08800 40.45800 -14.83300 1.000 31.45354 83 ILE V CA 1
ATOM 1356 C C . ILE B 2 71 ? 38.51200 39.92300 -14.85500 1.000 38.82775 83 ILE V C 1
ATOM 1357 O O . ILE B 2 71 ? 38.84100 38.93800 -14.18100 1.000 33.26006 83 ILE V O 1
ATOM 1373 N N . LYS B 2 72 ? 39.34000 40.55400 -15.68000 1.000 34.00873 84 LYS V N 1
ATOM 1374 C CA . LYS B 2 72 ? 40.76700 40.26900 -15.79700 1.000 36.56531 84 LYS V CA 1
ATOM 1375 C C . LYS B 2 72 ? 41.48200 41.58600 -16.04300 1.000 48.29887 84 LYS V C 1
ATOM 1376 O O . LYS B 2 72 ? 40.82400 42.58500 -16.34500 1.000 44.59800 84 LYS V O 1
ATOM 1395 N N . PRO B 2 73 ? 42.80700 41.64100 -15.91500 1.000 53.93733 85 PRO V N 1
ATOM 1396 C CA . PRO B 2 73 ? 43.51600 42.90300 -16.16700 1.000 51.72612 85 PRO V CA 1
ATOM 1397 C C . PRO B 2 73 ? 43.30400 43.38300 -17.59800 1.000 55.33707 85 PRO V C 1
ATOM 1398 O O . PRO B 2 73 ? 43.17200 42.58900 -18.53400 1.000 48.57963 85 PRO V O 1
ATOM 1409 N N . HIS B 2 74 ? 43.27600 44.70300 -17.76100 1.000 55.83477 86 HIS V N 1
ATOM 1410 C CA . HIS B 2 74 ? 43.02300 45.33600 -19.05200 1.000 56.09405 86 HIS V CA 1
ATOM 1411 C C . HIS B 2 74 ? 41.61400 45.05100 -19.56800 1.000 56.26334 86 HIS V C 1
ATOM 1412 O O . HIS B 2 74 ? 41.34200 45.22000 -20.76800 1.000 43.95015 86 HIS V O 1
ATOM 1426 N N . GLN B 2 75 ? 40.72100 44.61200 -18.67700 1.000 49.26642 87 GLN V N 1
ATOM 1427 C CA . GLN B 2 75 ? 39.31100 44.40800 -18.96600 1.000 34.99094 87 GLN V CA 1
ATOM 1428 C C . GLN B 2 75 ? 38.50700 45.05000 -17.84200 1.000 47.35845 87 GLN V C 1
ATOM 1429 O O . GLN B 2 75 ? 38.97800 45.14900 -16.70700 1.000 46.69574 87 GLN V O 1
ATOM 1443 N N . GLY B 2 76 ? 37.30200 45.52100 -18.16500 1.000 40.05542 88 GLY V N 1
ATOM 1444 C CA . GLY B 2 76 ? 36.33400 45.87700 -17.14800 1.000 40.09057 88 GLY V CA 1
ATOM 1445 C C . GLY B 2 76 ? 35.47100 44.68200 -16.77500 1.000 37.18436 88 GLY V C 1
ATOM 1446 O O . GLY B 2 76 ? 35.66200 43.57000 -17.25300 1.000 33.59395 88 GLY V O 1
ATOM 1450 N N . GLN B 2 77 ? 34.49300 44.92900 -15.91000 1.000 33.83184 89 GLN V N 1
ATOM 1451 C CA . GLN B 2 77 ? 33.60700 43.86700 -15.45100 1.000 38.26741 89 GLN V CA 1
ATOM 1452 C C . GLN B 2 77 ? 32.69100 43.41100 -16.57900 1.000 26.78759 89 GLN V C 1
ATOM 1453 O O . GLN B 2 77 ? 32.01900 44.23300 -17.21000 1.000 28.79161 89 GLN V O 1
ATOM 1467 N N . HIS B 2 78 ? 32.72300 42.11300 -16.88900 1.000 22.72521 90 HIS V N 1
ATOM 1468 C CA . HIS B 2 78 ? 31.75600 41.50200 -17.77100 1.000 23.77312 90 HIS V CA 1
ATOM 1469 C C . HIS B 2 78 ? 30.87300 40.51000 -17.01700 1.000 30.19062 90 HIS V C 1
ATOM 1470 O O . HIS B 2 78 ? 31.21700 40.03900 -15.92700 1.000 27.19213 90 HIS V O 1
ATOM 1484 N N . ILE B 2 79 ? 29.70600 40.22200 -17.59400 1.000 20.14528 91 ILE V N 1
ATOM 1485 C CA . ILE B 2 79 ? 28.85600 39.12300 -17.15700 1.000 20.28737 91 ILE V CA 1
ATOM 1486 C C . ILE B 2 79 ? 28.73100 38.16600 -18.32600 1.000 19.05900 91 ILE V C 1
ATOM 1487 O O . ILE B 2 79 ? 28.46800 38.58800 -19.45200 1.000 19.09621 91 ILE V O 1
ATOM 1503 N N . GLY B 2 80 ? 28.92600 36.89500 -18.08000 1.000 18.80373 92 GLY V N 1
ATOM 1504 C CA . GLY B 2 80 ? 28.85100 35.97700 -19.18300 1.000 22.08406 92 GLY V CA 1
ATOM 1505 C C . GLY B 2 80 ? 28.34100 34.64100 -18.71700 1.000 20.50298 92 GLY V C 1
ATOM 1506 O O . GLY B 2 80 ? 28.34000 34.32500 -17.53200 1.000 21.78701 92 GLY V O 1
ATOM 1510 N N . GLU B 2 81 ? 27.93100 33.84600 -19.68700 1.000 19.75327 93 GLU V N 1
ATOM 1511 C CA . GLU B 2 81 ? 27.43100 32.50800 -19.43300 1.000 19.65184 93 GLU V CA 1
ATOM 1512 C C . GLU B 2 81 ? 28.59700 31.53300 -19.35500 1.000 24.61054 93 GLU V C 1
ATOM 1513 O O . GLU B 2 81 ? 29.44500 31.48800 -20.25000 1.000 23.76459 93 GLU V O 1
ATOM 1525 N N . MET B 2 82 ? 28.61100 30.70100 -18.30100 1.000 21.68647 94 MET V N 1
ATOM 1526 C CA . MET B 2 82 ? 29.61600 29.66900 -18.13100 1.000 20.49552 94 MET V CA 1
ATOM 1527 C C . MET B 2 82 ? 28.89100 28.36100 -17.87800 1.000 23.21705 94 MET V C 1
ATOM 1528 O O . MET B 2 82 ? 27.87100 28.33800 -17.18400 1.000 21.31386 94 MET V O 1
ATOM 1542 N N . SER B 2 83 ? 29.35800 27.30200 -18.52400 1.000 25.62768 95 SER V N 1
ATOM 1543 C CA A SER B 2 83 ? 28.72900 26.00000 -18.40900 0.550 21.80260 95 SER V CA 1
ATOM 1544 C CA B SER B 2 83 ? 28.73500 25.99200 -18.42000 0.450 21.82791 95 SER V CA 1
ATOM 1545 C C . SER B 2 83 ? 29.50600 25.11400 -17.45100 1.000 22.68641 95 SER V C 1
ATOM 1546 O O . SER B 2 83 ? 30.74900 25.12800 -17.42700 1.000 21.20434 95 SER V O 1
ATOM 1559 N N . PHE B 2 84 ? 28.76200 24.34100 -16.66300 1.000 22.53019 96 PHE V N 1
ATOM 1560 C CA . PHE B 2 84 ? 29.35000 23.42400 -15.71400 1.000 21.24627 96 PHE V CA 1
ATOM 1561 C C . PHE B 2 84 ? 28.75100 22.03700 -15.85600 1.000 19.90181 96 PHE V C 1
ATOM 1562 O O . PHE B 2 84 ? 27.56800 21.87200 -16.17900 1.000 23.72539 96 PHE V O 1
ATOM 1579 N N . LEU B 2 85 ? 29.58000 21.06300 -15.54200 1.000 22.75297 97 LEU V N 1
ATOM 1580 C CA . LEU B 2 85 ? 29.18300 19.66600 -15.52400 1.000 21.86843 97 LEU V CA 1
ATOM 1581 C C . LEU B 2 85 ? 28.48000 19.32200 -14.21000 1.000 24.33677 97 LEU V C 1
ATOM 1582 O O . LEU B 2 85 ? 28.91900 19.74500 -13.13100 1.000 25.40806 97 LEU V O 1
ATOM 1598 N N . GLN B 2 86 ? 27.33700 18.64400 -14.31900 1.000 22.31827 98 GLN V N 1
ATOM 1599 C CA . GLN B 2 86 ? 26.58300 18.10700 -13.20100 1.000 19.18143 98 GLN V CA 1
ATOM 1600 C C . GLN B 2 86 ? 26.50900 16.59300 -13.32700 1.000 17.78455 98 GLN V C 1
ATOM 1601 O O . GLN B 2 86 ? 26.56800 16.02200 -14.42700 1.000 20.28173 98 GLN V O 1
ATOM 1615 N N . HIS B 2 87 ? 26.30800 15.97400 -12.18400 1.000 17.89187 99 HIS V N 1
ATOM 1616 C CA . HIS B 2 87 ? 26.19100 14.52800 -12.06900 1.000 18.45332 99 HIS V CA 1
ATOM 1617 C C . HIS B 2 87 ? 24.73200 14.19900 -11.79000 1.000 22.69065 99 HIS V C 1
ATOM 1618 O O . HIS B 2 87 ? 24.17500 14.64400 -10.78600 1.000 23.94185 99 HIS V O 1
ATOM 1632 N N . ASN B 2 88 ? 24.12200 13.39300 -12.65700 1.000 23.65695 100 ASN V N 1
ATOM 1633 C CA . ASN B 2 88 ? 22.71500 13.05100 -12.51000 1.000 21.06106 100 ASN V CA 1
ATOM 1634 C C . ASN B 2 88 ? 22.49100 11.70600 -11.83600 1.000 21.68959 100 ASN V C 1
ATOM 1635 O O . ASN B 2 88 ? 21.39900 11.46300 -11.31600 1.000 28.31960 100 ASN V O 1
ATOM 1646 N N . LYS B 2 89 ? 23.47500 10.81800 -11.87500 1.000 22.46342 101 LYS V N 1
ATOM 1647 C CA . LYS B 2 89 ? 23.38800 9.46900 -11.33400 1.000 20.62535 101 LYS V CA 1
ATOM 1648 C C . LYS B 2 89 ? 24.77400 9.07300 -10.88500 1.000 21.09469 101 LYS V C 1
ATOM 1649 O O . LYS B 2 89 ? 25.77300 9.46900 -11.50000 1.000 21.72669 101 LYS V O 1
ATOM 1668 N N . CYS B 2 90 ? 24.83200 8.35000 -9.76100 1.000 27.01346 102 CYS V N 1
ATOM 1669 C CA . CYS B 2 90 ? 26.08300 7.88800 -9.19500 1.000 26.73760 102 CYS V CA 1
ATOM 1670 C C . CYS B 2 90 ? 25.95300 6.42000 -8.84500 1.000 31.15436 102 CYS V C 1
ATOM 1671 O O . CYS B 2 90 ? 24.86000 5.94500 -8.53800 1.000 34.27540 102 CYS V O 1
ATOM 1678 N N . GLU B 2 91 ? 27.06600 5.70400 -8.90100 1.000 25.80304 103 GLU V N 1
ATOM 1679 C CA A GLU B 2 91 ? 27.08800 4.30100 -8.51600 0.500 29.53812 103 GLU V CA 1
ATOM 1680 C CA B GLU B 2 91 ? 27.07900 4.30300 -8.51000 0.500 29.53317 103 GLU V CA 1
ATOM 1681 C C . GLU B 2 91 ? 28.38700 3.99200 -7.79300 1.000 26.11293 103 GLU V C 1
ATOM 1682 O O . GLU B 2 91 ? 29.40500 4.65800 -7.97900 1.000 27.68709 103 GLU V O 1
ATOM 1703 N N . CYS B 2 92 ? 28.34300 2.94700 -6.95200 1.000 30.38814 104 CYS V N 1
ATOM 1704 C CA . CYS B 2 92 ? 29.52500 2.44800 -6.27000 1.000 36.51938 104 CYS V CA 1
ATOM 1705 C C . CYS B 2 92 ? 30.20900 1.38700 -7.13700 1.000 39.23350 104 CYS V C 1
ATOM 1706 O O . CYS B 2 92 ? 29.58500 0.38700 -7.50300 1.000 39.50911 104 CYS V O 1
ATOM 1713 N N . ARG B 2 93 ? 31.49100 1.59400 -7.43600 1.000 41.23550 105 ARG V N 1
ATOM 1714 C CA . ARG B 2 93 ? 32.25200 0.71400 -8.31100 1.000 48.21982 105 ARG V CA 1
ATOM 1715 C C . ARG B 2 93 ? 33.65900 0.48800 -7.77800 1.000 47.43552 105 ARG V C 1
ATOM 1716 O O . ARG B 2 93 ? 34.21200 1.35000 -7.08800 1.000 55.04763 105 ARG V O 1
ATOM 1737 N N . PRO B 2 94 ? 34.27900 -0.64300 -8.12700 1.000 58.79521 106 PRO V N 1
ATOM 1738 C CA . PRO B 2 94 ? 35.63800 -0.92900 -7.64700 1.000 56.35730 106 PRO V CA 1
ATOM 1739 C C . PRO B 2 94 ? 36.64100 0.13000 -8.07200 1.000 63.81698 106 PRO V C 1
ATOM 1740 O O . PRO B 2 94 ? 36.62300 0.61300 -9.20600 1.000 64.10060 106 PRO V O 1
ATOM 1751 N N . LYS B 2 95 ? 37.54100 0.46000 -7.15200 1.000 65.63730 107 LYS V N 1
ATOM 1752 C CA . LYS B 2 95 ? 38.57400 1.45600 -7.39900 1.000 75.63542 107 LYS V CA 1
ATOM 1753 C C . LYS B 2 95 ? 39.64500 0.89100 -8.32800 1.000 83.51744 107 LYS V C 1
ATOM 1754 O O . LYS B 2 95 ? 39.52000 -0.22700 -8.82700 1.000 84.89889 107 LYS V O 1
ATOM 1774 N N . GLU C 2 1 ? 16.96000 28.72700 -19.54800 1.000 57.42780 13 GLU W N 1
ATOM 1775 C CA . GLU C 2 1 ? 17.96300 27.67500 -19.62000 1.000 48.63955 13 GLU W CA 1
ATOM 1776 C C . GLU C 2 1 ? 19.31700 28.14700 -19.09500 1.000 38.54407 13 GLU W C 1
ATOM 1777 O O . GLU C 2 1 ? 20.31500 27.44000 -19.19400 1.000 42.30408 13 GLU W O 1
ATOM 1788 N N . VAL C 2 2 ? 19.36100 29.35100 -18.54100 1.000 35.97989 14 VAL W N 1
ATOM 1789 C CA . VAL C 2 2 ? 20.56700 29.87800 -17.91700 1.000 35.61286 14 VAL W CA 1
ATOM 1790 C C . VAL C 2 2 ? 20.19100 30.33600 -16.51800 1.000 33.64764 14 VAL W C 1
ATOM 1791 O O . VAL C 2 2 ? 19.18900 31.03600 -16.34600 1.000 33.94684 14 VAL W O 1
ATOM 1804 N N . VAL C 2 3 ? 20.96500 29.90400 -15.52100 1.000 26.57506 15 VAL W N 1
ATOM 1805 C CA . VAL C 2 3 ? 20.73200 30.36100 -14.16600 1.000 25.46752 15 VAL W CA 1
ATOM 1806 C C . VAL C 2 3 ? 21.13100 31.82200 -14.08500 1.000 24.61662 15 VAL W C 1
ATOM 1807 O O . VAL C 2 3 ? 22.25000 32.19100 -14.46500 1.000 24.55571 15 VAL W O 1
ATOM 1820 N N . LYS C 2 4 ? 20.23800 32.63400 -13.54000 1.000 29.95870 16 LYS W N 1
ATOM 1821 C CA . LYS C 2 4 ? 20.46900 34.06500 -13.43700 1.000 26.73598 16 LYS W CA 1
ATOM 1822 C C . LYS C 2 4 ? 21.48500 34.38600 -12.34500 1.000 27.28851 16 LYS W C 1
ATOM 1823 O O . LYS C 2 4 ? 21.59100 33.70300 -11.31300 1.000 23.97763 16 LYS W O 1
ATOM 1842 N N . PHE C 2 5 ? 22.20900 35.48000 -12.57300 1.000 28.22929 17 PHE W N 1
ATOM 1843 C CA . PHE C 2 5 ? 23.33000 35.85200 -11.72600 1.000 25.09724 17 PHE W CA 1
ATOM 1844 C C . PHE C 2 5 ? 22.94500 35.89000 -10.25600 1.000 26.66088 17 PHE W C 1
ATOM 1845 O O . PHE C 2 5 ? 23.65300 35.34700 -9.39700 1.000 25.63037 17 PHE W O 1
ATOM 1862 N N . MET C 2 6 ? 21.86400 36.60200 -9.93200 1.000 30.51570 18 MET W N 1
ATOM 1863 C CA . MET C 2 6 ? 21.57300 36.80900 -8.51700 1.000 36.34143 18 MET W CA 1
ATOM 1864 C C . MET C 2 6 ? 21.23000 35.48900 -7.85700 1.000 31.36415 18 MET W C 1
ATOM 1865 O O . MET C 2 6 ? 21.52300 35.29600 -6.67700 1.000 29.82703 18 MET W O 1
ATOM 1879 N N . ASP C 2 7 ? 20.66100 34.55600 -8.61300 1.000 28.78756 19 ASP W N 1
ATOM 1880 C CA . ASP C 2 7 ? 20.31800 33.25900 -8.02900 1.000 34.48209 19 ASP W CA 1
ATOM 1881 C C . ASP C 2 7 ? 21.56300 32.41600 -7.78300 1.000 32.06396 19 ASP W C 1
ATOM 1882 O O . ASP C 2 7 ? 21.68600 31.76900 -6.73300 1.000 29.82085 19 ASP W O 1
ATOM 1891 N N . VAL C 2 8 ? 22.51000 32.41500 -8.71900 1.000 27.54108 20 VAL W N 1
ATOM 1892 C CA . VAL C 2 8 ? 23.75200 31.70600 -8.45400 1.000 26.30503 20 VAL W CA 1
ATOM 1893 C C . VAL C 2 8 ? 24.50700 32.36700 -7.31300 1.000 25.45073 20 VAL W C 1
ATOM 1894 O O . VAL C 2 8 ? 25.04600 31.68000 -6.44700 1.000 26.47690 20 VAL W O 1
ATOM 1907 N N . TYR C 2 9 ? 24.56200 33.71500 -7.28700 1.000 22.20788 21 TYR W N 1
ATOM 1908 C CA . TYR C 2 9 ? 25.31800 34.40200 -6.24800 1.000 29.06742 21 TYR W CA 1
ATOM 1909 C C . TYR C 2 9 ? 24.74900 34.10200 -4.86100 1.000 27.80152 21 TYR W C 1
ATOM 1910 O O . TYR C 2 9 ? 25.49700 33.81400 -3.91000 1.000 26.80316 21 TYR W O 1
ATOM 1928 N N . GLN C 2 10 ? 23.42300 34.14500 -4.72300 1.000 26.92586 22 GLN W N 1
ATOM 1929 C CA . GLN C 2 10 ? 22.82400 33.88800 -3.42000 1.000 29.99854 22 GLN W CA 1
ATOM 1930 C C . GLN C 2 10 ? 22.97500 32.43000 -3.02400 1.000 29.03366 22 GLN W C 1
ATOM 1931 O O . GLN C 2 10 ? 23.26100 32.12000 -1.86400 1.000 31.84741 22 GLN W O 1
ATOM 1945 N N . ARG C 2 11 ? 22.80700 31.52100 -3.97400 1.000 30.59307 23 ARG W N 1
ATOM 1946 C CA . ARG C 2 11 ? 22.89100 30.10800 -3.61900 1.000 25.70514 23 ARG W CA 1
ATOM 1947 C C . ARG C 2 11 ? 24.30500 29.67300 -3.25900 1.000 25.83890 23 ARG W C 1
ATOM 1948 O O . ARG C 2 11 ? 24.45500 28.68600 -2.51900 1.000 28.96607 23 ARG W O 1
ATOM 1969 N N . SER C 2 12 ? 25.32900 30.38500 -3.72600 1.000 26.51961 24 SER W N 1
ATOM 1970 C CA . SER C 2 12 ? 26.73300 30.03000 -3.53300 1.000 25.41671 24 SER W CA 1
ATOM 1971 C C . SER C 2 12 ? 27.35500 30.74000 -2.33000 1.000 28.04511 24 SER W C 1
ATOM 1972 O O . SER C 2 12 ? 28.40400 30.30300 -1.83400 1.000 28.51757 24 SER W O 1
ATOM 1980 N N . TYR C 2 13 ? 26.70800 31.78100 -1.83100 1.000 29.88855 25 TYR W N 1
ATOM 1981 C CA . TYR C 2 13 ? 27.27700 32.58400 -0.76300 1.000 27.67285 25 TYR W CA 1
ATOM 1982 C C . TYR C 2 13 ? 27.32000 31.81900 0.54900 1.000 30.42560 25 TYR W C 1
ATOM 1983 O O . TYR C 2 13 ? 26.32200 31.22900 0.95000 1.000 29.16738 25 TYR W O 1
ATOM 2001 N N . CYS C 2 14 ? 28.48000 31.86800 1.21500 1.000 28.77589 26 CYS W N 1
ATOM 2002 C CA . CYS C 2 14 ? 28.67900 31.37500 2.58900 1.000 28.61510 26 CYS W CA 1
ATOM 2003 C C . CYS C 2 14 ? 27.39500 31.06800 3.33800 1.000 27.53204 26 CYS W C 1
ATOM 2004 O O . CYS C 2 14 ? 26.68700 31.99200 3.77100 1.000 30.37645 26 CYS W O 1
ATOM 2011 N N . HIS C 2 15 ? 27.17400 29.78600 3.66000 1.000 30.24142 27 HIS W N 1
ATOM 2012 C CA . HIS C 2 15 ? 26.04400 29.36900 4.48200 1.000 28.39620 27 HIS W CA 1
ATOM 2013 C C . HIS C 2 15 ? 26.26200 27.91000 4.90700 1.000 26.74548 27 HIS W C 1
ATOM 2014 O O . HIS C 2 15 ? 27.12000 27.23400 4.34000 1.000 27.66075 27 HIS W O 1
ATOM 2028 N N . PRO C 2 16 ? 25.56900 27.44100 5.96500 1.000 25.15187 28 PRO W N 1
ATOM 2029 C CA . PRO C 2 16 ? 25.61000 26.01600 6.30200 1.000 23.60583 28 PRO W CA 1
ATOM 2030 C C . PRO C 2 16 ? 25.01700 25.17400 5.17400 1.000 24.64240 28 PRO W C 1
ATOM 2031 O O . PRO C 2 16 ? 23.90100 25.40300 4.70800 1.000 29.46327 28 PRO W O 1
ATOM 2042 N N . ILE C 2 17 ? 25.75100 24.15900 4.78800 1.000 25.41621 29 ILE W N 1
ATOM 2043 C CA . ILE C 2 17 ? 25.29100 23.27200 3.73600 1.000 25.74301 29 ILE W CA 1
ATOM 2044 C C . ILE C 2 17 ? 25.58800 21.84700 4.15000 1.000 27.72347 29 ILE W C 1
ATOM 2045 O O . ILE C 2 17 ? 26.63800 21.56800 4.73700 1.000 25.01784 29 ILE W O 1
ATOM 2061 N N . GLU C 2 18 ? 24.66400 20.94900 3.81200 1.000 27.50095 30 GLU W N 1
ATOM 2062 C CA . GLU C 2 18 ? 24.85200 19.52800 4.05400 1.000 23.26106 30 GLU W CA 1
ATOM 2063 C C . GLU C 2 18 ? 26.05600 19.03500 3.28300 1.000 21.59494 30 GLU W C 1
ATOM 2064 O O . GLU C 2 18 ? 26.11800 19.16400 2.04300 1.000 20.76272 30 GLU W O 1
ATOM 2076 N N . THR C 2 19 ? 26.99000 18.46300 4.02500 1.000 22.53300 31 THR W N 1
ATOM 2077 C CA . THR C 2 19 ? 28.29200 18.02100 3.55600 1.000 20.43006 31 THR W CA 1
ATOM 2078 C C . THR C 2 19 ? 28.48000 16.57300 3.99100 1.000 25.78252 31 THR W C 1
ATOM 2079 O O . THR C 2 19 ? 28.17600 16.22700 5.13600 1.000 24.11761 31 THR W O 1
ATOM 2090 N N . LEU C 2 20 ? 28.95900 15.73400 3.09100 1.000 24.20741 32 LEU W N 1
ATOM 2091 C CA . LEU C 2 20 ? 29.22300 14.34500 3.44200 1.000 20.02455 32 LEU W CA 1
ATOM 2092 C C . LEU C 2 20 ? 30.68600 14.24000 3.85100 1.000 25.29737 32 LEU W C 1
ATOM 2093 O O . LEU C 2 20 ? 31.58300 14.60600 3.09100 1.000 31.78767 32 LEU W O 1
ATOM 2109 N N . VAL C 2 21 ? 30.91600 13.86300 5.10800 1.000 24.22350 33 VAL W N 1
ATOM 2110 C CA . VAL C 2 21 ? 32.24300 13.87200 5.70400 1.000 29.39730 33 VAL W CA 1
ATOM 2111 C C . VAL C 2 21 ? 32.63800 12.45200 6.07700 1.000 33.63653 33 VAL W C 1
ATOM 2112 O O . VAL C 2 21 ? 31.85500 11.73300 6.70900 1.000 28.65440 33 VAL W O 1
ATOM 2125 N N . ASP C 2 22 ? 33.87600 12.08100 5.75400 1.000 34.43686 34 ASP W N 1
ATOM 2126 C CA . ASP C 2 22 ? 34.38200 10.76200 6.10900 1.000 32.95910 34 ASP W CA 1
ATOM 2127 C C . ASP C 2 22 ? 34.69600 10.76400 7.58900 1.000 35.45370 34 ASP W C 1
ATOM 2128 O O . ASP C 2 22 ? 35.23100 11.74100 8.12400 1.000 34.78082 34 ASP W O 1
ATOM 2137 N N . ILE C 2 23 ? 34.33800 9.67400 8.25800 1.000 29.55605 35 ILE W N 1
ATOM 2138 C CA . ILE C 2 23 ? 34.49700 9.67500 9.71000 1.000 30.42058 35 ILE W CA 1
ATOM 2139 C C . ILE C 2 23 ? 35.96900 9.77400 10.09200 1.000 38.87786 35 ILE W C 1
ATOM 2140 O O . ILE C 2 23 ? 36.30800 10.33500 11.14200 1.000 38.66392 35 ILE W O 1
ATOM 2156 N N . PHE C 2 24 ? 36.86400 9.28500 9.23200 1.000 44.22728 36 PHE W N 1
ATOM 2157 C CA . PHE C 2 24 ? 38.29800 9.45200 9.44000 1.000 47.03162 36 PHE W CA 1
ATOM 2158 C C . PHE C 2 24 ? 38.73400 10.89900 9.26900 1.000 53.70205 36 PHE W C 1
ATOM 2159 O O . PHE C 2 24 ? 39.68200 11.33400 9.93000 1.000 58.10597 36 PHE W O 1
ATOM 2176 N N . GLN C 2 25 ? 38.10000 11.63900 8.35300 1.000 50.08613 37 GLN W N 1
ATOM 2177 C CA . GLN C 2 25 ? 38.45300 13.04200 8.17100 1.000 56.04483 37 GLN W CA 1
ATOM 2178 C C . GLN C 2 25 ? 38.25000 13.80200 9.46900 1.000 59.52428 37 GLN W C 1
ATOM 2179 O O . GLN C 2 25 ? 39.04200 14.68500 9.81700 1.000 61.02112 37 GLN W O 1
ATOM 2193 N N . GLU C 2 26 ? 37.20100 13.44300 10.21800 1.000 55.42230 38 GLU W N 1
ATOM 2194 C CA . GLU C 2 26 ? 36.92600 14.06800 11.50200 1.000 55.95064 38 GLU W CA 1
ATOM 2195 C C . GLU C 2 26 ? 37.86300 13.55900 12.57700 1.000 61.19080 38 GLU W C 1
ATOM 2196 O O . GLU C 2 26 ? 38.27800 14.32200 13.45900 1.000 62.55555 38 GLU W O 1
ATOM 2208 N N . TYR C 2 27 ? 38.19500 12.27100 12.51700 1.000 56.08569 39 TYR W N 1
ATOM 2209 C CA . TYR C 2 27 ? 38.82700 11.57100 13.63400 1.000 55.34293 39 TYR W CA 1
ATOM 2210 C C . T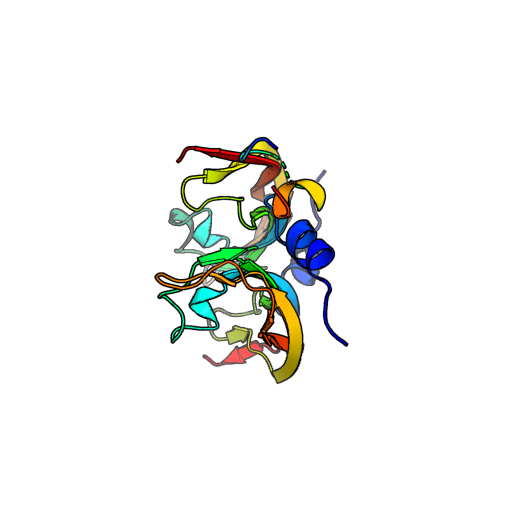YR C 2 27 ? 39.94900 10.70000 13.09800 1.000 54.19161 39 TYR W C 1
ATOM 2211 O O . TYR C 2 27 ? 39.86400 9.46600 13.11200 1.000 52.39922 39 TYR W O 1
ATOM 2229 N N . PRO C 2 28 ? 41.04000 11.32800 12.61000 1.000 53.10279 40 PRO W N 1
ATOM 2230 C CA . PRO C 2 28 ? 42.13700 10.56300 12.00000 1.000 51.29837 40 PRO W CA 1
ATOM 2231 C C . PRO C 2 28 ? 42.69200 9.46400 12.89200 1.000 53.15274 40 PRO W C 1
ATOM 2232 O O . PRO C 2 28 ? 43.28100 8.50200 12.39000 1.000 48.65457 40 PRO W O 1
ATOM 2243 N N . ASP C 2 29 ? 42.52900 9.58600 14.20900 1.000 48.53998 41 ASP W N 1
ATOM 2244 C CA . ASP C 2 29 ? 43.03400 8.55100 15.10000 1.000 48.95210 41 ASP W CA 1
ATOM 2245 C C . ASP C 2 29 ? 42.17000 7.30400 15.09200 1.000 54.46756 41 ASP W C 1
ATOM 2246 O O . ASP C 2 29 ? 42.53200 6.30900 15.72900 1.000 49.80305 41 ASP W O 1
ATOM 2255 N N . GLU C 2 30 ? 41.04600 7.33700 14.39100 1.000 50.14046 42 GLU W N 1
ATOM 2256 C CA . GLU C 2 30 ? 40.16500 6.19200 14.28700 1.000 49.86733 42 GLU W CA 1
ATOM 2257 C C . GLU C 2 30 ? 40.44500 5.35900 13.04000 1.000 50.03258 42 GLU W C 1
ATOM 2258 O O . GLU C 2 30 ? 39.75900 4.35900 12.82900 1.000 50.91575 42 GLU W O 1
ATOM 2270 N N . ILE C 2 31 ? 41.45400 5.73000 12.24500 1.000 49.75708 43 ILE W N 1
ATOM 2271 C CA . ILE C 2 31 ? 41.71000 5.11300 10.94200 1.000 49.89088 43 ILE W CA 1
ATOM 2272 C C . ILE C 2 31 ? 42.03400 3.62000 11.03000 1.000 52.73939 43 ILE W C 1
ATOM 2273 O O . ILE C 2 31 ? 42.04300 2.93800 9.99300 1.000 50.68347 43 ILE W O 1
ATOM 2289 N N . GLU C 2 32 ? 42.29800 3.08500 12.23100 1.000 54.68945 44 GLU W N 1
ATOM 2290 C CA . GLU C 2 32 ? 42.54300 1.65000 12.37200 1.000 69.51563 44 GLU W CA 1
ATOM 2291 C C . GLU C 2 32 ? 41.27800 0.80600 12.24600 1.000 67.60398 44 GLU W C 1
ATOM 2292 O O . GLU C 2 32 ? 41.39300 -0.41600 12.09600 1.000 66.78679 44 GLU W O 1
ATOM 2304 N N . TYR C 2 33 ? 40.09300 1.41200 12.29800 1.000 58.92213 45 TYR W N 1
ATOM 2305 C CA . TYR C 2 33 ? 38.82900 0.69400 12.42500 1.000 60.44515 45 TYR W CA 1
ATOM 2306 C C . TYR C 2 33 ? 37.96800 0.91400 11.18900 1.000 53.45101 45 TYR W C 1
ATOM 2307 O O . TYR C 2 33 ? 38.30300 1.69800 10.29900 1.000 55.94169 45 TYR W O 1
ATOM 2325 N N . ILE C 2 34 ? 36.84000 0.20900 11.14400 1.000 42.44617 46 ILE W N 1
ATOM 2326 C CA . ILE C 2 34 ? 35.91500 0.27000 10.02000 1.000 35.44260 46 ILE W CA 1
ATOM 2327 C C . ILE C 2 34 ? 34.54600 0.69500 10.52700 1.000 36.09829 46 ILE W C 1
ATOM 2328 O O . ILE C 2 34 ? 33.98600 0.06900 11.43000 1.000 32.40039 46 ILE W O 1
ATOM 2344 N N . PHE C 2 35 ? 33.98800 1.72900 9.91300 1.000 27.35140 47 PHE W N 1
ATOM 2345 C CA . PHE C 2 35 ? 32.71800 2.28900 10.33400 1.000 24.61145 47 PHE W CA 1
ATOM 2346 C C . PHE C 2 35 ? 31.69100 2.02400 9.25300 1.000 21.31551 47 PHE W C 1
ATOM 2347 O O . PHE C 2 35 ? 32.02100 2.05000 8.06400 1.000 26.02468 47 PHE W O 1
ATOM 2364 N N . LYS C 2 36 ? 30.43400 1.85000 9.65800 1.000 20.43655 48 LYS W N 1
ATOM 2365 C CA . LYS C 2 36 ? 29.31800 1.75200 8.70800 1.000 22.15437 48 LYS W CA 1
ATOM 2366 C C . LYS C 2 36 ? 28.16800 2.62200 9.19500 1.000 26.31903 48 LYS W C 1
ATOM 2367 O O . LYS C 2 36 ? 27.70600 2.44500 10.34700 1.000 26.81348 48 LYS W O 1
ATOM 2386 N N . PRO C 2 37 ? 27.72600 3.63300 8.41800 1.000 22.45147 49 PRO W N 1
ATOM 2387 C CA . PRO C 2 37 ? 28.34200 4.08000 7.16000 1.000 26.17107 49 PRO W CA 1
ATOM 2388 C C . PRO C 2 37 ? 29.73200 4.64100 7.44600 1.000 24.59734 49 PRO W C 1
ATOM 2389 O O . PRO C 2 37 ? 30.01600 5.00600 8.60800 1.000 23.70707 49 PRO W O 1
ATOM 2400 N N . SER C 2 38 ? 30.57600 4.75300 6.42600 1.000 25.35870 50 SER W N 1
ATOM 2401 C CA . SER C 2 38 ? 31.91700 5.28100 6.62800 1.000 23.08212 50 SER W CA 1
ATOM 2402 C C . SER C 2 38 ? 31.96300 6.80100 6.55600 1.000 24.66673 50 SER W C 1
ATOM 2403 O O . SER C 2 38 ? 33.02100 7.39100 6.80500 1.000 29.31872 50 SER W O 1
ATOM 2411 N N . CYS C 2 39 ? 30.84400 7.43200 6.22700 1.000 28.35561 51 CYS W N 1
ATOM 2412 C CA . CYS C 2 39 ? 30.72600 8.88100 6.14800 1.000 23.58570 51 CYS W CA 1
ATOM 2413 C C . CYS C 2 39 ? 29.35500 9.26600 6.67700 1.000 24.16541 51 CYS W C 1
ATOM 2414 O O . CYS C 2 39 ? 28.45300 8.43300 6.78500 1.000 22.15336 51 CYS W O 1
ATOM 2421 N N . VAL C 2 40 ? 29.23800 10.51900 7.10200 1.000 21.65493 52 VAL W N 1
ATOM 2422 C CA . VAL C 2 40 ? 28.02200 11.03800 7.72400 1.000 21.36933 52 VAL W CA 1
ATOM 2423 C C . VAL C 2 40 ? 27.67300 12.37800 7.09300 1.000 20.66349 52 VAL W C 1
ATOM 2424 O O . VAL C 2 40 ? 28.56800 13.12400 6.68800 1.000 24.55134 52 VAL W O 1
ATOM 2437 N N . PRO C 2 41 ? 26.38800 12.71200 7.00000 1.000 22.27027 53 PRO W N 1
ATOM 2438 C CA . PRO C 2 41 ? 25.99100 14.02700 6.49800 1.000 21.84861 53 PRO W CA 1
ATOM 2439 C C . PRO C 2 41 ? 26.00500 15.02200 7.64500 1.000 24.64891 53 PRO W C 1
ATOM 2440 O O . PRO C 2 41 ? 25.32300 14.82200 8.64900 1.000 24.26997 53 PRO W O 1
ATOM 2451 N N . LEU C 2 42 ? 26.71400 16.12800 7.46500 1.000 22.06912 54 LEU W N 1
ATOM 2452 C CA . LEU C 2 42 ? 26.84200 17.12900 8.51400 1.000 20.61915 54 LEU W CA 1
ATOM 2453 C C . LEU C 2 42 ? 26.62800 18.49700 7.92600 1.000 24.16885 54 LEU W C 1
ATOM 2454 O O . LEU C 2 42 ? 27.11100 18.75600 6.83400 1.000 24.44693 54 LEU W O 1
ATOM 2470 N N . MET C 2 43 ? 25.97200 19.39100 8.67300 1.000 22.38316 55 MET W N 1
ATOM 2471 C CA . MET C 2 43 ? 25.89000 20.78600 8.26000 1.000 22.68181 55 MET W CA 1
ATOM 2472 C C . MET C 2 43 ? 27.23100 21.43500 8.53900 1.000 22.10096 55 MET W C 1
ATOM 2473 O O . MET C 2 43 ? 27.72900 21.41300 9.67500 1.000 22.51428 55 MET W O 1
ATOM 2487 N N . ARG C 2 44 ? 27.81800 22.01800 7.49900 1.000 22.10551 56 ARG W N 1
ATOM 2488 C CA . ARG C 2 44 ? 29.12000 22.64700 7.60200 1.000 22.05142 56 ARG W CA 1
ATOM 2489 C C . ARG C 2 44 ? 29.13200 23.88800 6.72200 1.000 22.51950 56 ARG W C 1
ATOM 2490 O O . ARG C 2 44 ? 28.54800 23.91300 5.63000 1.000 25.87074 56 ARG W O 1
ATOM 2511 N N . CYS C 2 45 ? 29.79300 24.92000 7.21500 1.000 25.62321 57 CYS W N 1
ATOM 2512 C CA . CYS C 2 45 ? 29.91300 26.14100 6.44100 1.000 27.12832 57 CYS W CA 1
ATOM 2513 C C . CYS C 2 45 ? 30.54400 25.84900 5.10000 1.000 28.70836 57 CYS W C 1
ATOM 2514 O O . CYS C 2 45 ? 31.52500 25.10000 4.99800 1.000 32.11420 57 CYS W O 1
ATOM 2521 N N . GLY C 2 46 ? 29.95500 26.44200 4.07100 1.000 26.22538 58 GLY W N 1
ATOM 2522 C CA . GLY C 2 46 ? 30.38700 26.24300 2.70100 1.000 26.81059 58 GLY W CA 1
ATOM 2523 C C . GLY C 2 46 ? 30.04600 27.44000 1.84300 1.000 25.65755 58 GLY W C 1
ATOM 2524 O O . GLY C 2 46 ? 29.22900 28.28800 2.20300 1.000 28.34183 58 GLY W O 1
ATOM 2528 N N . GLY C 2 47 ? 30.60300 27.42600 0.64500 1.000 28.27843 59 GLY W N 1
ATOM 2529 C CA . GLY C 2 47 ? 30.38600 28.51300 -0.27800 1.000 29.16093 59 GLY W CA 1
ATOM 2530 C C . GLY C 2 47 ? 31.48300 29.54400 -0.20800 1.000 33.38078 59 GLY W C 1
ATOM 2531 O O . GLY C 2 47 ? 32.57200 29.32200 0.32800 1.000 36.68927 59 GLY W O 1
ATOM 2535 N N . CYS C 2 48 ? 31.19500 30.70100 -0.80600 1.000 30.11920 60 CYS W N 1
ATOM 2536 C CA . CYS C 2 48 ? 32.21700 31.68300 -1.07600 1.000 30.33180 60 CYS W CA 1
ATOM 2537 C C . CYS C 2 48 ? 31.80300 33.02400 -0.48800 1.000 31.62205 60 CYS W C 1
ATOM 2538 O O . CYS C 2 48 ? 30.62600 33.30100 -0.24900 1.000 31.44134 60 CYS W O 1
ATOM 2545 N N . CYS C 2 49 ? 32.80800 33.86000 -0.31100 1.000 35.40261 61 CYS W N 1
ATOM 2546 C CA . CYS C 2 49 ? 32.64600 35.21900 0.17400 1.000 36.87004 61 CYS W CA 1
ATOM 2547 C C . CYS C 2 49 ? 32.89800 36.21000 -0.95500 1.000 34.83210 61 CYS W C 1
ATOM 2548 O O . CYS C 2 49 ? 33.30100 35.85200 -2.07600 1.000 39.05414 61 CYS W O 1
ATOM 2555 N N . ASN C 2 50 ? 32.63500 37.48100 -0.66400 1.000 32.94393 62 ASN W N 1
ATOM 2556 C CA . ASN C 2 50 ? 32.70600 38.48500 -1.72800 1.000 43.58733 62 ASN W CA 1
ATOM 2557 C C . ASN C 2 50 ? 34.12900 38.77100 -2.16800 1.000 48.77337 62 ASN W C 1
ATOM 2558 O O . ASN C 2 50 ? 34.32300 39.46200 -3.17900 1.000 41.63924 62 ASN W O 1
ATOM 2569 N N . ASP C 2 51 ? 35.11100 38.22000 -1.46600 1.000 47.35726 63 ASP W N 1
ATOM 2570 C CA . ASP C 2 51 ? 36.50500 38.58900 -1.63300 1.000 59.63878 63 ASP W CA 1
ATOM 2571 C C . ASP C 2 51 ? 37.32600 37.42300 -1.11100 1.000 63.86915 63 ASP W C 1
ATOM 2572 O O . ASP C 2 51 ? 37.00400 36.85500 -0.05800 1.000 52.27188 63 ASP W O 1
ATOM 2581 N N . GLU C 2 52 ? 38.37700 37.06600 -1.85000 1.000 78.80359 64 GLU W N 1
ATOM 2582 C CA . GLU C 2 52 ? 39.23200 35.95100 -1.46600 1.000 90.26009 64 GLU W CA 1
ATOM 2583 C C . GLU C 2 52 ? 40.06800 36.28500 -0.23800 1.000 87.04191 64 GLU W C 1
ATOM 2584 O O . GLU C 2 52 ? 40.92300 35.47800 0.14300 1.000 91.88746 64 GLU W O 1
ATOM 2596 N N . GLY C 2 53 ? 39.85700 37.45100 0.37000 1.000 69.57136 65 GLY W N 1
ATOM 2597 C CA . GLY C 2 53 ? 40.48900 37.79900 1.62300 1.000 72.23402 65 GLY W CA 1
ATOM 2598 C C . GLY C 2 53 ? 39.57900 37.53200 2.80800 1.000 66.37354 65 GLY W C 1
ATOM 2599 O O . GLY C 2 53 ? 40.01600 37.62100 3.95700 1.000 62.81264 65 GLY W O 1
ATOM 2603 N N . LEU C 2 54 ? 38.31000 37.23600 2.54100 1.000 56.45498 66 LEU W N 1
ATOM 2604 C CA . LEU C 2 54 ? 37.37500 36.76800 3.55200 1.000 45.55639 66 LEU W CA 1
ATOM 2605 C C . LEU C 2 54 ? 37.24300 35.25600 3.44400 1.000 51.65353 66 LEU W C 1
ATOM 2606 O O . LEU C 2 54 ? 37.46900 34.65800 2.38800 1.000 50.29897 66 LEU W O 1
ATOM 2622 N N . GLU C 2 55 ? 36.86600 34.63900 4.55300 1.000 44.39730 67 GLU W N 1
ATOM 2623 C CA . GLU C 2 55 ? 36.61600 33.21100 4.58800 1.000 43.85867 67 GLU W CA 1
ATOM 2624 C C . GLU C 2 55 ? 35.30300 32.96500 5.30600 1.000 36.33638 67 GLU W C 1
ATOM 2625 O O . GLU C 2 55 ? 34.90900 33.72500 6.19600 1.000 35.30855 67 GLU W O 1
ATOM 2637 N N . CYS C 2 56 ? 34.63300 31.89400 4.89300 1.000 35.00172 68 CYS W N 1
ATOM 2638 C CA . CYS C 2 56 ? 33.34500 31.50100 5.44400 1.000 29.23712 68 CYS W CA 1
ATOM 2639 C C . CYS C 2 56 ? 33.59300 30.67100 6.68800 1.000 28.12312 68 CYS W C 1
ATOM 2640 O O . CYS C 2 56 ? 34.08700 29.54600 6.58200 1.000 32.15797 68 CYS W O 1
ATOM 2647 N N . VAL C 2 57 ? 33.21600 31.19100 7.85400 1.000 25.92060 69 VAL W N 1
ATOM 2648 C CA . VAL C 2 57 ? 33.49300 30.49300 9.12100 1.000 33.54384 69 VAL W CA 1
ATOM 2649 C C . VAL C 2 57 ? 32.24500 30.37500 9.98600 1.000 27.40392 69 VAL W C 1
ATOM 2650 O O . VAL C 2 57 ? 31.31600 31.18300 9.86700 1.000 25.61902 69 VAL W O 1
ATOM 2663 N N . PRO C 2 58 ? 32.17200 29.37800 10.87600 1.000 28.49776 70 PRO W N 1
ATOM 2664 C CA . PRO C 2 58 ? 30.97200 29.24100 11.70800 1.000 23.54629 70 PRO W CA 1
ATOM 2665 C C . PRO C 2 58 ? 30.93000 30.28600 12.79700 1.000 27.80016 70 PRO W C 1
ATOM 2666 O O . PRO C 2 58 ? 31.96100 30.67200 13.35600 1.000 27.13013 70 PRO W O 1
ATOM 2677 N 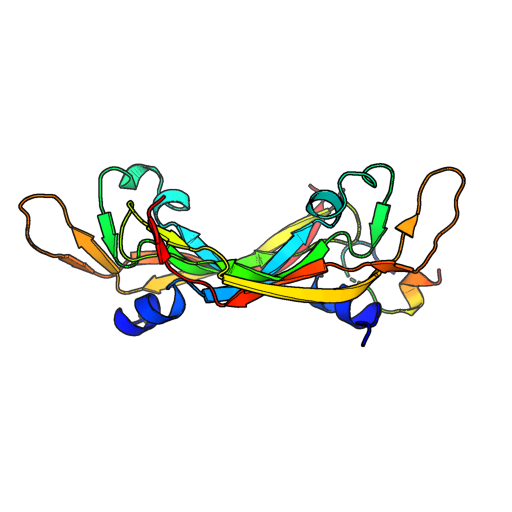N . THR C 2 59 ? 29.71800 30.73500 13.08900 1.000 22.60279 71 THR W N 1
ATOM 2678 C CA . THR C 2 59 ? 29.47400 31.64000 14.20600 1.000 23.29444 71 THR W CA 1
ATOM 2679 C C . THR C 2 59 ? 28.54800 31.00900 15.22400 1.000 23.83052 71 THR W C 1
ATOM 2680 O O . THR C 2 59 ? 28.29600 31.61300 16.26900 1.000 27.43295 71 THR W O 1
ATOM 2691 N N . GLU C 2 60 ? 28.05400 29.80400 14.95600 1.000 22.60609 72 GLU W N 1
ATOM 2692 C CA . GLU C 2 60 ? 27.28300 29.00000 15.89400 1.000 25.29090 72 GLU W CA 1
ATOM 2693 C C . GLU C 2 60 ? 27.56100 27.55100 15.53700 1.000 21.13063 72 GLU W C 1
ATOM 2694 O O . GLU C 2 60 ? 27.55100 27.19500 14.34700 1.000 23.43744 72 GLU W O 1
ATOM 2706 N N . GLU C 2 61 ? 27.83200 26.73700 16.54500 1.000 21.84973 73 GLU W N 1
ATOM 2707 C CA . GLU C 2 61 ? 28.14500 25.33100 16.35700 1.000 21.60584 73 GLU W CA 1
ATOM 2708 C C . GLU C 2 61 ? 27.40200 24.48000 17.38900 1.000 24.24507 73 GLU W C 1
ATOM 2709 O O . GLU C 2 61 ? 27.03600 24.93100 18.48000 1.000 25.93949 73 GLU W O 1
ATOM 2721 N N . SER C 2 62 ? 27.26600 23.19400 17.08100 1.000 21.72730 74 SER W N 1
ATOM 2722 C CA . SER C 2 62 ? 26.57200 22.28200 17.96800 1.000 22.26453 74 SER W CA 1
ATOM 2723 C C . SER C 2 62 ? 27.07300 20.87200 17.68900 1.000 28.02091 74 SER W C 1
ATOM 2724 O O . SER C 2 62 ? 27.72800 20.62100 16.68500 1.000 23.45236 74 SER W O 1
ATOM 2732 N N . ASN C 2 63 ? 26.80800 19.96400 18.61600 1.000 24.69561 75 ASN W N 1
ATOM 2733 C CA . ASN C 2 63 ? 27.06800 18.55600 18.34500 1.000 26.27088 75 ASN W CA 1
ATOM 2734 C C . ASN C 2 63 ? 25.80000 17.87100 17.87300 1.000 28.15218 75 ASN W C 1
ATOM 2735 O O . ASN C 2 63 ? 24.69000 18.18700 18.31000 1.000 30.46316 75 ASN W O 1
ATOM 2746 N N . ILE C 2 64 ? 25.97300 16.88900 16.99300 1.000 25.82784 76 ILE W N 1
ATOM 2747 C CA . ILE C 2 64 ? 24.88000 16.02600 16.59200 1.000 28.10949 76 ILE W CA 1
ATOM 2748 C C . ILE C 2 64 ? 25.35200 14.61100 16.85700 1.000 28.25868 76 ILE W C 1
ATOM 2749 O O . ILE C 2 64 ? 26.53500 14.31000 16.66400 1.000 25.08276 76 ILE W O 1
ATOM 2765 N N . THR C 2 65 ? 24.45300 13.78300 17.36200 1.000 24.95327 77 THR W N 1
ATOM 2766 C CA . THR C 2 65 ? 24.77700 12.41000 17.70300 1.000 22.81778 77 THR W CA 1
ATOM 2767 C C . THR C 2 65 ? 24.04800 11.48300 16.74500 1.000 25.46314 77 THR W C 1
ATOM 2768 O O . THR C 2 65 ? 22.84300 11.62900 16.51900 1.000 25.73150 77 THR W O 1
ATOM 2779 N N . MET C 2 66 ? 24.77300 10.49900 16.23900 1.000 26.24747 78 MET W N 1
ATOM 2780 C CA . MET C 2 66 ? 24.27200 9.56700 15.25200 1.000 24.98357 78 MET W CA 1
ATOM 2781 C C . MET C 2 66 ? 24.61000 8.14700 15.66600 1.000 26.23190 78 MET W C 1
ATOM 2782 O O . MET C 2 66 ? 25.64500 7.89300 16.28200 1.000 23.41455 78 MET W O 1
ATOM 2796 N N . GLN C 2 67 ? 23.72300 7.24400 15.28500 1.000 22.02030 79 GLN W N 1
ATOM 2797 C CA A GLN C 2 67 ? 23.92000 5.80800 15.47700 0.600 24.38675 79 GLN W CA 1
ATOM 2798 C CA B GLN C 2 67 ? 23.91100 5.81100 15.47600 0.400 24.44990 79 GLN W CA 1
ATOM 2799 C C . GLN C 2 67 ? 24.75700 5.25600 14.32800 1.000 25.52607 79 GLN W C 1
ATOM 2800 O O . GLN C 2 67 ? 24.32400 5.27600 13.16700 1.000 28.39930 79 GLN W O 1
ATOM 2824 N N . ILE C 2 68 ? 25.95300 4.77100 14.66300 1.000 22.87316 80 ILE W N 1
ATOM 2825 C CA . ILE C 2 68 ? 26.97900 4.29200 13.74800 1.000 23.80174 80 ILE W CA 1
ATOM 2826 C C . ILE C 2 68 ? 27.42700 2.89000 14.14200 1.000 25.61624 80 ILE W C 1
ATOM 2827 O O . ILE C 2 68 ? 27.52900 2.56900 15.33000 1.000 23.37233 80 ILE W O 1
ATOM 2843 N N . MET C 2 69 ? 27.78600 2.08400 13.15700 1.000 24.60254 81 MET W N 1
ATOM 2844 C CA . MET C 2 69 ? 28.38000 0.78300 13.42600 1.000 24.12307 81 MET W CA 1
ATOM 2845 C C . MET C 2 69 ? 29.89900 0.86200 13.33500 1.000 28.79605 81 MET W C 1
ATOM 2846 O O . MET C 2 69 ? 30.45400 1.60400 12.52300 1.000 28.04547 81 MET W O 1
ATOM 2860 N N . ARG C 2 70 ? 30.56900 0.12400 14.21800 1.000 28.56723 82 ARG W N 1
ATOM 2861 C CA . ARG C 2 70 ? 32.02100 0.03100 14.21100 1.000 27.50379 82 ARG W CA 1
ATOM 2862 C C . ARG C 2 70 ? 32.38200 -1.42800 14.43300 1.000 41.46453 82 ARG W C 1
ATOM 2863 O O . ARG C 2 70 ? 31.73200 -2.12100 15.22400 1.000 34.92576 82 ARG W O 1
ATOM 2884 N N . ILE C 2 71 ? 33.40900 -1.90300 13.73100 1.000 38.24783 83 ILE W N 1
ATOM 2885 C CA . ILE C 2 71 ? 33.81900 -3.29700 13.87000 1.000 50.74597 83 ILE W CA 1
ATOM 2886 C C . ILE C 2 71 ? 35.31500 -3.42900 13.61700 1.000 62.76207 83 ILE W C 1
ATOM 2887 O O . ILE C 2 71 ? 35.95500 -2.54800 13.03300 1.000 45.79183 83 ILE W O 1
ATOM 2903 N N . LYS C 2 72 ? 35.87100 -4.53600 14.09700 1.000 69.40819 84 LYS W N 1
ATOM 2904 C CA . LYS C 2 72 ? 37.25400 -4.94400 13.91200 1.000 79.99349 84 LYS W CA 1
ATOM 2905 C C . LYS C 2 72 ? 37.27500 -6.38200 13.41900 1.000 98.23743 84 LYS W C 1
ATOM 2906 O O . LYS C 2 72 ? 36.32500 -7.13800 13.65400 1.000 96.57667 84 LYS W O 1
ATOM 2925 N N . PRO C 2 73 ? 38.34000 -6.79500 12.73200 1.000 115.64248 85 PRO W N 1
ATOM 2926 C CA . PRO C 2 73 ? 38.36800 -8.15600 12.18300 1.000 125.96036 85 PRO W CA 1
ATOM 2927 C C . PRO C 2 73 ? 38.17100 -9.20600 13.26600 1.000 128.58473 85 PRO W C 1
ATOM 2928 O O . PRO C 2 73 ? 38.65900 -9.06900 14.39000 1.000 120.45793 85 PRO W O 1
ATOM 2939 N N . HIS C 2 74 ? 37.44100 -10.26200 12.91000 1.000 141.89318 86 HIS W N 1
ATOM 2940 C CA . HIS C 2 74 ? 37.21000 -11.39600 13.80100 1.000 143.47923 86 HIS W CA 1
ATOM 2941 C C . HIS C 2 74 ? 36.66000 -10.91300 15.14000 1.000 140.00563 86 HIS W C 1
ATOM 2942 O O . HIS C 2 74 ? 37.11900 -11.30600 16.21500 1.000 135.56115 86 HIS W O 1
ATOM 2951 N N . GLN C 2 75 ? 35.65900 -10.04000 15.06300 1.000 144.96002 87 GLN W N 1
ATOM 2952 C CA . GLN C 2 75 ? 35.11900 -9.37500 16.23600 1.000 128.44775 87 GLN W CA 1
ATOM 2953 C C . GLN C 2 75 ? 33.61000 -9.25900 16.10100 1.000 119.37219 87 GLN W C 1
ATOM 2954 O O . GLN C 2 75 ? 33.04800 -9.41500 15.01500 1.000 124.29350 87 GLN W O 1
ATOM 2961 N N . GLY C 2 76 ? 32.96000 -8.97400 17.22300 1.000 104.70302 88 GLY W N 1
ATOM 2962 C CA . GLY C 2 76 ? 31.54300 -8.69600 17.19200 1.000 90.41251 88 GLY W CA 1
ATOM 2963 C C . GLY C 2 76 ? 31.23600 -7.38300 16.49900 1.000 77.31793 88 GLY W C 1
ATOM 2964 O O . GLY C 2 76 ? 32.07800 -6.49700 16.35200 1.000 67.98183 88 GLY W O 1
ATOM 2968 N N . GLN C 2 77 ? 29.99600 -7.26800 16.04600 1.000 62.33591 89 GLN W N 1
ATOM 2969 C CA . GLN C 2 77 ? 29.49800 -6.01400 15.50700 1.000 53.05804 89 GLN W CA 1
ATOM 2970 C C . GLN C 2 77 ? 29.10100 -5.08600 16.65100 1.000 46.74732 89 GLN W C 1
ATOM 2971 O O . GLN C 2 77 ? 28.32100 -5.47900 17.51800 1.000 46.76011 89 GLN W O 1
ATOM 2985 N N . HIS C 2 78 ? 29.59100 -3.84900 16.63100 1.000 30.73810 90 HIS W N 1
ATOM 2986 C CA . HIS C 2 78 ? 29.15200 -2.83500 17.58200 1.000 24.73104 90 HIS W CA 1
ATOM 2987 C C . HIS C 2 78 ? 28.26700 -1.81500 16.89600 1.000 30.73405 90 HIS W C 1
ATOM 2988 O O . HIS C 2 78 ? 28.49300 -1.47500 15.73100 1.000 33.70236 90 HIS W O 1
ATOM 3002 N N . ILE C 2 79 ? 27.24300 -1.34900 17.60100 1.000 22.79837 91 ILE W N 1
ATOM 3003 C CA . ILE C 2 79 ? 26.48600 -0.18200 17.16600 1.000 20.32341 91 ILE W CA 1
ATOM 3004 C C . ILE C 2 79 ? 26.43300 0.76900 18.35100 1.000 21.89419 91 ILE W C 1
ATOM 3005 O O . ILE C 2 79 ? 26.19600 0.34600 19.48800 1.000 24.60792 91 ILE W O 1
ATOM 3021 N N . GLY C 2 80 ? 26.65200 2.05300 18.10000 1.000 20.34548 92 GLY W N 1
ATOM 3022 C CA . GLY C 2 80 ? 26.71000 2.97100 19.21800 1.000 23.40479 92 GLY W CA 1
ATOM 3023 C C . GLY C 2 80 ? 26.50600 4.39300 18.76700 1.000 24.41550 92 GLY W C 1
ATOM 3024 O O . GLY C 2 80 ? 26.40300 4.68300 17.58500 1.000 21.36883 92 GLY W O 1
ATOM 3028 N N . GLU C 2 81 ? 26.44500 5.28300 19.73600 1.000 22.32896 93 GLU W N 1
ATOM 3029 C CA . GLU C 2 81 ? 26.27200 6.70800 19.47600 1.000 20.12735 93 GLU W CA 1
ATOM 3030 C C . GLU C 2 81 ? 27.62400 7.33300 19.18600 1.000 29.20599 93 GLU W C 1
ATOM 3031 O O . GLU C 2 81 ? 28.61200 7.04800 19.85500 1.000 29.09395 93 GLU W O 1
ATOM 3043 N N . MET C 2 82 ? 27.66600 8.21900 18.19700 1.000 23.63249 94 MET W N 1
ATOM 3044 C CA . MET C 2 82 ? 28.91100 8.87900 17.85400 1.000 21.44803 94 MET W CA 1
ATOM 3045 C C . MET C 2 82 ? 28.54200 10.32400 17.58400 1.000 24.96740 94 MET W C 1
ATOM 3046 O O . MET C 2 82 ? 27.52700 10.57800 16.92900 1.000 25.77124 94 MET W O 1
ATOM 3060 N N . SER C 2 83 ? 29.31600 11.25200 18.12800 1.000 25.67889 95 SER W N 1
ATOM 3061 C CA . SER C 2 83 ? 28.97600 12.66200 18.04800 1.000 24.14759 95 SER W CA 1
ATOM 3062 C C . SER C 2 83 ? 29.87400 13.37600 17.06000 1.000 24.22442 95 SER W C 1
ATOM 3063 O O . SER C 2 83 ? 31.07100 13.08000 16.95900 1.000 27.23388 95 SER W O 1
ATOM 3071 N N . PHE C 2 84 ? 29.29300 14.36600 16.36600 1.000 23.25437 96 PHE W N 1
ATOM 3072 C CA . PHE C 2 84 ? 29.98900 15.13400 15.35800 1.000 24.46410 96 PHE W CA 1
ATOM 3073 C C . PHE C 2 84 ? 29.63300 16.59600 15.49800 1.000 23.76711 96 PHE W C 1
ATOM 3074 O O . PHE C 2 84 ? 28.52300 16.93500 15.90500 1.000 26.97730 96 PHE W O 1
ATOM 3091 N N . LEU C 2 85 ? 30.58400 17.43700 15.12900 1.000 21.70102 97 LEU W N 1
ATOM 3092 C CA . LEU C 2 85 ? 30.38700 18.87800 15.09800 1.000 22.01253 97 LEU W CA 1
ATOM 3093 C C . LEU C 2 85 ? 29.60700 19.31000 13.85000 1.000 24.92747 97 LEU W C 1
ATOM 3094 O O . LEU C 2 85 ? 29.93900 18.90300 12.72600 1.000 27.36395 97 LEU W O 1
ATOM 3110 N N . GLN C 2 86 ? 28.55700 20.11900 14.05200 1.000 22.36705 98 GLN W N 1
ATOM 3111 C CA . GLN C 2 86 ? 27.84600 20.79300 12.97600 1.000 23.32214 98 GLN W CA 1
ATOM 3112 C C . GLN C 2 86 ? 27.95100 22.30100 13.14600 1.000 23.71915 98 GLN W C 1
ATOM 3113 O O . GLN C 2 86 ? 28.13400 22.83200 14.25300 1.000 24.91283 98 GLN W O 1
ATOM 3127 N N . HIS C 2 87 ? 27.77300 22.96400 12.01600 1.000 22.21313 99 HIS W N 1
ATOM 3128 C CA . HIS C 2 87 ? 27.77500 24.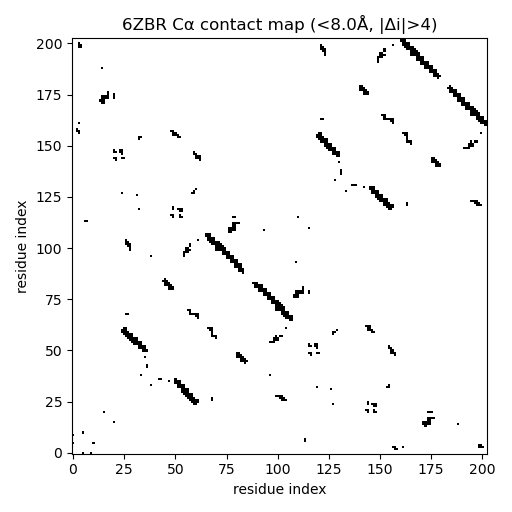41100 11.90300 1.000 22.88116 99 HIS W CA 1
ATOM 3129 C C . HIS C 2 87 ? 26.34800 24.89200 11.70100 1.000 28.17262 99 HIS W C 1
ATOM 3130 O O . HIS C 2 87 ? 25.68400 24.50000 10.74400 1.000 27.69711 99 HIS W O 1
ATOM 3144 N N . ASN C 2 88 ? 25.88500 25.76400 12.58000 1.000 27.08007 100 ASN W N 1
ATOM 3145 C CA . ASN C 2 88 ? 24.51600 26.25800 12.52800 1.000 27.23061 100 ASN W CA 1
ATOM 3146 C C . ASN C 2 88 ? 24.37600 27.62900 11.87600 1.000 30.52282 100 ASN W C 1
ATOM 3147 O O . ASN C 2 88 ? 23.28400 27.95500 11.39600 1.000 31.30622 100 ASN W O 1
ATOM 3158 N N . LYS C 2 89 ? 25.43200 28.44900 11.87800 1.000 27.04798 101 LYS W N 1
ATOM 3159 C CA . LYS C 2 89 ? 25.43300 29.79800 11.33400 1.000 27.02861 101 LYS W CA 1
ATOM 3160 C C . LYS C 2 89 ? 26.83500 30.07000 10.82500 1.000 26.76737 101 LYS W C 1
ATOM 3161 O O . LYS C 2 89 ? 27.81700 29.59400 11.41200 1.000 27.21090 101 LYS W O 1
ATOM 3180 N N . CYS C 2 90 ? 26.92600 30.78600 9.70000 1.000 31.02122 102 CYS W N 1
ATOM 3181 C CA . CYS C 2 90 ? 28.20700 31.04200 9.07700 1.000 31.04645 102 CYS W CA 1
ATOM 3182 C C . CYS C 2 90 ? 28.24100 32.49500 8.66500 1.000 35.69225 102 CYS W C 1
ATOM 3183 O O . CYS C 2 90 ? 27.21100 33.07200 8.30000 1.000 37.25646 102 CYS W O 1
ATOM 3190 N N . GLU C 2 91 ? 29.42400 33.08800 8.74000 1.000 29.61187 103 GLU W N 1
ATOM 3191 C CA . GLU C 2 91 ? 29.59600 34.42600 8.21200 1.000 32.17565 103 GLU W CA 1
ATOM 3192 C C . GLU C 2 91 ? 30.96000 34.57500 7.56200 1.000 30.56497 103 GLU W C 1
ATOM 3193 O O . GLU C 2 91 ? 31.90900 33.86900 7.89400 1.000 33.48352 103 GLU W O 1
ATOM 3205 N N . CYS C 2 92 ? 31.06300 35.55900 6.66100 1.000 34.10345 104 CYS W N 1
ATOM 3206 C CA . CYS C 2 92 ? 32.33300 35.88200 6.02200 1.000 34.44900 104 CYS W CA 1
ATOM 3207 C C . CYS C 2 92 ? 33.14400 36.84400 6.87900 1.000 38.85803 104 CYS W C 1
ATOM 3208 O O . CYS C 2 92 ? 32.68900 37.95700 7.18500 1.000 40.02235 104 CYS W O 1
ATOM 3215 N N . ARG C 2 93 ? 34.36700 36.43100 7.20300 1.000 37.38888 105 ARG W N 1
ATOM 3216 C CA . ARG C 2 93 ? 35.23200 37.07800 8.17600 1.000 44.25458 105 ARG W CA 1
ATOM 3217 C C . ARG C 2 93 ? 36.65000 37.11500 7.62300 1.000 51.06520 105 ARG W C 1
ATOM 3218 O O . ARG C 2 93 ? 37.02300 36.26600 6.80300 1.000 52.73084 105 ARG W O 1
ATOM 3239 N N . PRO C 2 94 ? 37.45600 38.09400 8.03500 1.000 59.34750 106 PRO W N 1
ATOM 3240 C CA . PRO C 2 94 ? 38.84900 38.14900 7.57600 1.000 63.36854 106 PRO W CA 1
ATOM 3241 C C . PRO C 2 94 ? 39.60900 36.87400 7.89400 1.000 65.32781 106 PRO W C 1
ATOM 3242 O O . PRO C 2 94 ? 39.37800 36.22700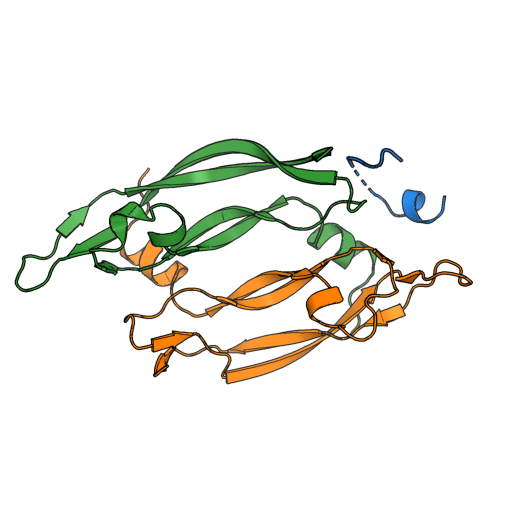 8.91700 1.000 70.46491 106 PRO W O 1
ATOM 3253 N N . LYS C 2 95 ? 40.54300 36.52800 7.01500 1.000 77.18610 107 LYS W N 1
ATOM 3254 C CA . LYS C 2 95 ? 41.37100 35.34300 7.22000 1.000 85.74275 107 LYS W CA 1
ATOM 3255 C C . LYS C 2 95 ? 42.50700 35.64100 8.19200 1.000 97.76702 107 LYS W C 1
ATOM 3256 O O . LYS C 2 95 ? 42.91600 36.79200 8.35600 1.000 97.73883 107 LYS W O 1
#

Radius of gyration: 19.54 Å; Cα contacts (8 Å, |Δi|>4): 490; chains: 3; bounding box: 26×62×40 Å

Foldseek 3Di:
DDPVPDDPVVVVD/DDDDDVNVVVVQAKWWDWDKAFVCVVVVVVPQKDKVVRIDTATDIGGDDPDPQKDKHADDKDKDKDWMWIDHPPGDIDIDIDIDMHGHTIDIGGD/DDDDDVVVVVVQAKWWDWDKAFPCNQPVVCVQWDKVVRTDTATAIGGDDPDPQWDKHAPDKDKDKDWMWIDDPPTDIDIDIDIDMHGHTIDIDGD

Solvent-accessible surface area: 11804 Å² total

Sequence (203 aa):
CDIHVWEWKCFEEEVVKFMDVYQRSYCHPIETLVDIFQEYPDEIEYIFKPSCVPLMRCGGCCNDEGLECVPTEESNITMQIMMRIKPHQGQHIGEMSSFLQHNKCEECRPKEVVKFMDVYQRSYCHPIETLVDIFQEYPDEIEYIFKPSCVPLMRCGGCCNDEGLECVPTEESNITMQQIMRIKPHQGQHIGEMSFLQHNKCECRPK

Secondary structure (DSSP, 8-state):
--TT---HHHHH-/--B-HHHHHHHHBSEEEEEEEEHHHH-GGGTTSEEESSEEEEEEEESB-SSTTEEEEEEEEEEEEEEEEEE-TT---EEEEEEEEEEEEEEEEE-/-EE-HHHHHHHHBSEEEEEEEEHHHH-GGGTTSEEESSEEEEEEEESB-SSTTEEEEEEEEEEEEEEEEEE-TTS--EEEEEEEEEEEEEEEEE-

B-factor: mean 46.33, std 25.91, range [17.78, 210.59]

Nearest PDB structures (foldseek):
  6v7k-assembly1_B  TM=9.948E-01  e=5.352E-16  Homo sapiens
  1mjv-assembly1_B  TM=9.709E-01  e=4.255E-15  Homo sapiens
  1mkg-assembly3_D  TM=9.602E-01  e=4.255E-15  Homo sapiens
  3p9w-assembly4_G  TM=9.576E-01  e=5.263E-15  Homo sapiens
  1mkk-assembly1_A  TM=9.226E-01  e=7.240E-15  Homo sapiens